Protein AF-A0A4Q3JHG5-F1 (afdb_monomer)

Foldseek 3Di:
DDDDDDDPPPPPPDPPPPPPDDDPPDDDDDDDDDDDDDDDDDPPPPPPPDDPDDDDPPPPDDDDDDDDDPDDDDDDDDDDDDDDDDPDPDDDPPPDPDPPPPVVVVVVVVVCCVVVVVVVVVVQVVQWQWKWKAAQLDIDTPDHDDPPVLNVQLSVLCHPQHIKMWIWGQDPLFTDIDMDRHDPVSNVSNRVSRRVVSPPDPDDD

Secondary structure (DSSP, 8-state):
-------------------------------------------------------------PPPPPP----------------------------PPP--HHHHHHHHHHHHHHHHHHHHHHHHHHTEEEEEEEETTEEEEEEE---HHHHHHHHHHTTT-SEEEEEEEEETTEEEEEEES--HHHHHHHHHHHHHHHTTS-S--

Radius of gyration: 36.24 Å; Cα contacts (8 Å, |Δi|>4): 130; chains: 1; bounding box: 65×78×110 Å

Sequence (205 aa):
MAQARGQLGLGDEQLGKCRARGQLGQHLLDDHEASGPELAALARQEDLGHAPAPDAVEQRVGAEGPGQRRVGGRGRGRREHERANACGAATASGQAPAPVASDTLLTLLLLVVVLVVPFVVLLRRANELFVLEVRGGQITVVRGKPPASLLRDLRDVVRGVPAARLVARREQGRPMLRATGLSEAQLQRARNVVGRFAGARIGRG

Mean predicted aligned error: 18.7 Å

Structure (mmCIF, N/CA/C/O backbone):
data_AF-A0A4Q3JHG5-F1
#
_entry.id   AF-A0A4Q3JHG5-F1
#
loop_
_atom_site.group_PDB
_atom_site.id
_atom_site.type_symbol
_atom_site.label_atom_id
_atom_site.label_alt_id
_atom_site.label_comp_id
_atom_site.label_asym_id
_atom_site.label_entity_id
_atom_site.label_seq_id
_atom_site.pdbx_PDB_ins_code
_atom_site.Cartn_x
_atom_site.Cartn_y
_atom_site.Cartn_z
_atom_site.occupancy
_atom_site.B_iso_or_equiv
_atom_site.auth_seq_id
_atom_site.auth_comp_id
_atom_site.auth_asym_id
_atom_site.auth_atom_id
_atom_site.pdbx_PDB_model_num
ATOM 1 N N . MET A 1 1 ? -0.628 46.501 -29.984 1.00 44.06 1 MET A N 1
ATOM 2 C CA . MET A 1 1 ? 0.605 46.207 -29.222 1.00 44.06 1 MET A CA 1
ATOM 3 C C . MET A 1 1 ? 0.209 45.462 -27.958 1.00 44.06 1 MET A C 1
ATOM 5 O O . MET A 1 1 ? -0.402 46.060 -27.085 1.00 44.06 1 MET A O 1
ATOM 9 N N . ALA A 1 2 ? 0.437 44.148 -27.921 1.00 55.25 2 ALA A N 1
ATOM 10 C CA . ALA A 1 2 ? -0.004 43.256 -26.850 1.00 55.25 2 ALA A CA 1
ATOM 11 C C . ALA A 1 2 ? 1.174 42.942 -25.914 1.00 55.25 2 ALA A C 1
ATOM 13 O O . ALA A 1 2 ? 2.195 42.428 -26.364 1.00 55.25 2 ALA A O 1
ATOM 14 N N . GLN A 1 3 ? 1.042 43.273 -24.627 1.00 57.94 3 GLN A N 1
ATOM 15 C CA . GLN A 1 3 ? 2.005 42.906 -23.588 1.00 57.94 3 GLN A CA 1
ATOM 16 C C . GLN A 1 3 ? 1.592 41.577 -22.953 1.00 57.94 3 GLN A C 1
ATOM 18 O O . GLN A 1 3 ? 0.603 41.506 -22.230 1.00 57.94 3 GLN A O 1
ATOM 23 N N . ALA A 1 4 ? 2.384 40.535 -23.198 1.00 59.56 4 ALA A N 1
ATOM 24 C CA . ALA A 1 4 ? 2.350 39.293 -22.440 1.00 59.56 4 ALA A CA 1
ATOM 25 C C . ALA A 1 4 ? 3.381 39.383 -21.303 1.00 59.56 4 ALA A C 1
ATOM 27 O O . ALA A 1 4 ? 4.586 39.359 -21.547 1.00 59.56 4 ALA A O 1
ATOM 28 N N . ARG A 1 5 ? 2.919 39.497 -20.053 1.00 56.81 5 ARG A N 1
ATOM 29 C CA . ARG A 1 5 ? 3.746 39.291 -18.853 1.00 56.81 5 ARG A CA 1
ATOM 30 C C . ARG A 1 5 ? 3.324 37.984 -18.191 1.00 56.81 5 ARG A C 1
ATOM 32 O O . ARG A 1 5 ? 2.470 37.970 -17.314 1.00 56.81 5 ARG A O 1
ATOM 39 N N . GLY A 1 6 ? 3.919 36.887 -18.651 1.00 57.25 6 GLY A N 1
ATOM 40 C CA . GLY A 1 6 ? 3.864 35.595 -17.974 1.00 57.25 6 GLY A CA 1
ATOM 41 C C . GLY A 1 6 ? 4.850 35.584 -16.810 1.00 57.25 6 GLY A C 1
ATOM 42 O O . GLY A 1 6 ? 6.057 35.504 -17.019 1.00 57.25 6 GLY A O 1
ATOM 43 N N . GLN A 1 7 ? 4.332 35.693 -15.589 1.00 58.06 7 GLN A N 1
ATOM 44 C CA . GLN A 1 7 ? 5.075 35.409 -14.365 1.00 58.06 7 GLN A CA 1
ATOM 45 C C . GLN A 1 7 ? 5.257 33.891 -14.252 1.00 58.06 7 GLN A C 1
ATOM 47 O O . GLN A 1 7 ? 4.311 33.163 -13.960 1.00 58.06 7 GLN A O 1
ATOM 52 N N . LEU A 1 8 ? 6.474 33.406 -14.496 1.00 54.09 8 LEU A N 1
ATOM 53 C CA . LEU A 1 8 ? 6.873 32.057 -14.109 1.00 54.09 8 LEU A CA 1
ATOM 54 C C . LEU A 1 8 ? 7.245 32.096 -12.626 1.00 54.09 8 LEU A C 1
ATOM 56 O O . LEU A 1 8 ? 8.351 32.486 -12.259 1.00 54.09 8 LEU A O 1
ATOM 60 N N . GLY A 1 9 ? 6.287 31.727 -11.777 1.00 48.81 9 GLY A N 1
ATOM 61 C CA . GLY A 1 9 ? 6.534 31.423 -10.373 1.00 48.81 9 GLY A CA 1
ATOM 62 C C . GLY A 1 9 ? 7.350 30.139 -10.264 1.00 48.81 9 GLY A C 1
ATOM 63 O O . GLY A 1 9 ? 6.790 29.054 -10.135 1.00 48.81 9 GLY A O 1
ATOM 64 N N . LEU A 1 10 ? 8.673 30.262 -10.349 1.00 50.44 10 LEU A N 1
ATOM 65 C CA . LEU A 1 10 ? 9.597 29.230 -9.897 1.00 50.44 10 LEU A CA 1
ATOM 66 C C . LEU A 1 10 ? 9.562 29.250 -8.368 1.00 50.44 10 LEU A C 1
ATOM 68 O O . LEU A 1 10 ? 10.188 30.090 -7.730 1.00 50.44 10 LEU A O 1
ATOM 72 N N . GLY A 1 11 ? 8.734 28.379 -7.794 1.00 54.69 11 GLY A N 1
ATOM 73 C CA . GLY A 1 11 ? 8.740 28.116 -6.365 1.00 54.69 11 GLY A CA 1
ATOM 74 C C . GLY A 1 11 ? 10.058 27.455 -5.984 1.00 54.69 11 GLY A C 1
ATOM 75 O O . GLY A 1 11 ? 10.344 26.344 -6.426 1.00 54.69 11 GLY A O 1
ATOM 76 N N . ASP A 1 12 ? 10.842 28.152 -5.168 1.00 52.44 12 ASP A N 1
ATOM 77 C CA . ASP A 1 12 ? 12.002 27.619 -4.464 1.00 52.44 12 ASP A CA 1
ATOM 78 C C . ASP A 1 12 ? 11.551 26.503 -3.512 1.00 52.44 12 ASP A C 1
ATOM 80 O O . ASP A 1 12 ? 11.207 26.730 -2.348 1.00 52.44 12 ASP A O 1
ATOM 84 N N . GLU A 1 13 ? 11.520 25.270 -4.014 1.00 63.91 13 GLU A N 1
ATOM 85 C CA . GLU A 1 13 ? 11.267 24.092 -3.196 1.00 63.91 13 GLU A CA 1
ATOM 86 C C . GLU A 1 13 ? 12.535 23.788 -2.389 1.00 63.91 13 GLU A C 1
ATOM 88 O O . GLU A 1 13 ? 13.516 23.204 -2.856 1.00 63.91 13 GLU A O 1
ATOM 93 N N . GLN A 1 14 ? 12.530 24.291 -1.156 1.00 53.62 14 GLN A N 1
ATOM 94 C CA . GLN A 1 14 ? 13.586 24.110 -0.177 1.00 53.62 14 GLN A CA 1
ATOM 95 C C . GLN A 1 14 ? 13.881 22.624 0.053 1.00 53.62 14 GLN A C 1
ATOM 97 O O . GLN A 1 14 ? 13.116 21.899 0.691 1.00 53.62 14 GLN A O 1
ATOM 102 N N . LEU A 1 15 ? 15.059 22.192 -0.398 1.00 51.09 15 LEU A N 1
ATOM 103 C CA . LEU A 1 15 ? 15.685 20.938 0.007 1.00 51.09 15 LEU A CA 1
ATOM 1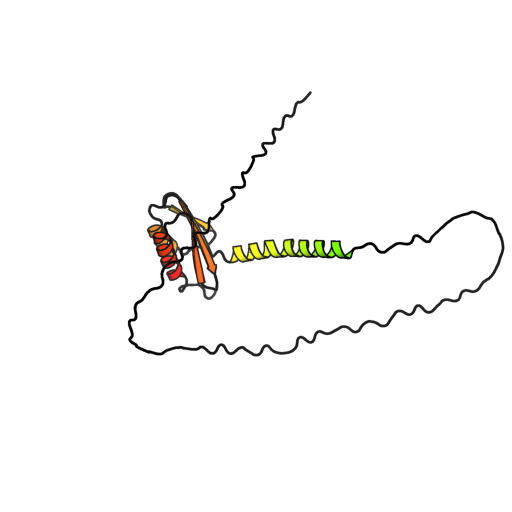04 C C . LEU A 1 15 ? 16.031 21.001 1.501 1.00 51.09 15 LEU A C 1
ATOM 106 O O . LEU A 1 15 ? 17.140 21.363 1.904 1.00 51.09 15 LEU A O 1
ATOM 110 N N . GLY A 1 16 ? 15.059 20.6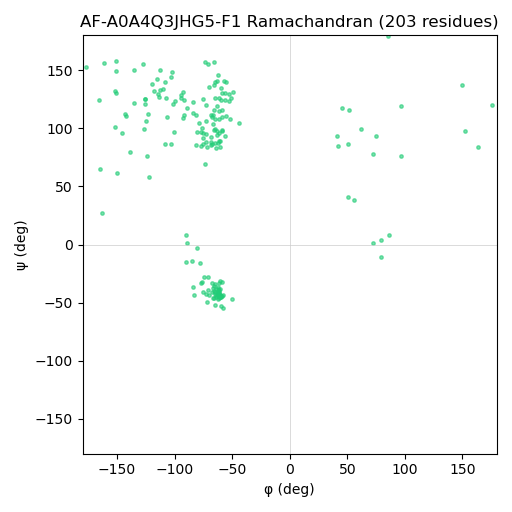27 2.330 1.00 51.62 16 GLY A N 1
ATOM 111 C CA . GLY A 1 16 ? 15.239 20.363 3.748 1.00 51.62 16 GLY A CA 1
ATOM 112 C C . GLY A 1 16 ? 16.267 19.253 3.961 1.00 51.62 16 GLY A C 1
ATOM 113 O O . GLY A 1 16 ? 15.962 18.064 3.886 1.00 51.62 16 GLY A O 1
ATOM 114 N N . LYS A 1 17 ? 17.506 19.653 4.257 1.00 52.00 17 LYS A N 1
ATOM 115 C CA . LYS A 1 17 ? 18.559 18.807 4.829 1.00 52.00 17 LYS A CA 1
ATOM 116 C C . LYS A 1 17 ? 18.117 18.304 6.208 1.00 52.00 17 LYS A C 1
ATOM 118 O O . LYS A 1 17 ? 18.462 18.898 7.228 1.00 52.00 17 LYS A O 1
ATOM 123 N N . CYS A 1 18 ? 17.411 17.179 6.272 1.00 55.69 18 CYS A N 1
ATOM 124 C CA . CYS A 1 18 ? 17.266 16.439 7.524 1.00 55.69 18 CYS A CA 1
ATOM 125 C C . CYS A 1 18 ? 18.573 15.694 7.829 1.00 55.69 18 CYS A C 1
ATOM 127 O O . CYS A 1 18 ? 18.790 14.559 7.411 1.00 55.69 18 CYS A O 1
ATOM 129 N N . ARG A 1 19 ? 19.455 16.359 8.585 1.00 51.91 19 ARG A N 1
ATOM 130 C CA . ARG A 1 19 ? 20.529 15.714 9.349 1.00 51.91 19 ARG A CA 1
ATOM 131 C C . ARG A 1 19 ? 19.888 14.843 10.433 1.00 51.91 19 ARG A C 1
ATOM 133 O O . ARG A 1 19 ? 19.506 15.356 11.481 1.00 51.91 19 ARG A O 1
ATOM 140 N N . ALA A 1 20 ? 19.788 13.536 10.207 1.00 54.41 20 ALA A N 1
ATOM 141 C CA . ALA A 1 20 ? 19.573 12.595 11.300 1.00 54.41 20 ALA A CA 1
ATOM 142 C C . ALA A 1 20 ? 20.904 12.426 12.046 1.00 54.41 20 ALA A C 1
ATOM 144 O O . ALA A 1 20 ? 21.834 11.769 11.584 1.00 54.41 20 ALA A O 1
ATOM 145 N N . ARG A 1 21 ? 21.004 13.125 13.176 1.00 56.09 21 ARG A N 1
ATOM 146 C CA . ARG A 1 21 ? 22.092 13.051 14.148 1.00 56.09 21 ARG A CA 1
ATOM 147 C C . ARG A 1 21 ? 22.052 11.659 14.781 1.00 56.09 21 ARG A C 1
ATOM 149 O O . ARG A 1 21 ? 21.104 11.340 15.489 1.00 56.09 21 ARG A O 1
ATOM 156 N N . GLY A 1 22 ? 23.059 10.837 14.496 1.00 56.47 22 GLY A N 1
ATOM 157 C CA . GLY A 1 22 ? 23.263 9.572 15.189 1.00 56.47 22 GLY A CA 1
ATOM 158 C C . GLY A 1 22 ? 23.489 9.830 16.676 1.00 56.47 22 GLY A C 1
ATOM 159 O O . GLY A 1 22 ? 24.478 10.455 17.054 1.00 56.47 22 GLY A O 1
ATOM 160 N N . GLN A 1 23 ? 22.565 9.362 17.508 1.00 56.19 23 GLN A N 1
ATOM 161 C CA . GLN A 1 23 ? 22.827 9.098 18.915 1.00 56.19 23 GLN A CA 1
ATOM 162 C C . GLN A 1 23 ? 23.042 7.595 19.053 1.00 56.19 23 GLN A C 1
ATOM 164 O O . GLN A 1 23 ? 22.106 6.803 19.105 1.00 56.19 23 GLN A O 1
ATOM 169 N N . LEU A 1 24 ? 24.323 7.234 19.047 1.00 54.31 24 LEU A N 1
ATOM 170 C CA . LEU A 1 24 ? 24.839 5.994 19.601 1.00 54.31 24 LEU A CA 1
ATOM 171 C C . LEU A 1 24 ? 24.556 6.007 21.107 1.00 54.31 24 LEU A C 1
ATOM 173 O O . LEU A 1 24 ? 25.286 6.629 21.872 1.00 54.31 24 LEU A O 1
ATOM 177 N N . GLY A 1 25 ? 23.477 5.345 21.516 1.00 54.00 25 GLY A N 1
ATOM 178 C CA . GLY A 1 25 ? 23.307 4.879 22.887 1.00 54.00 25 GLY A CA 1
ATOM 179 C C . GLY A 1 25 ? 24.073 3.573 23.052 1.00 54.00 25 GLY A C 1
ATOM 180 O O . GLY A 1 25 ? 23.522 2.500 22.830 1.00 54.00 25 GLY A O 1
ATOM 181 N N . GLN A 1 26 ? 25.363 3.682 23.362 1.00 63.34 26 GLN A N 1
ATOM 182 C CA . GLN A 1 26 ? 26.078 2.656 24.122 1.00 63.34 26 GLN A CA 1
ATOM 183 C C . GLN A 1 26 ? 25.615 2.753 25.588 1.00 63.34 26 GLN A C 1
ATOM 185 O O . GLN A 1 26 ? 25.183 3.833 25.984 1.00 63.34 26 GLN A O 1
ATOM 190 N N . HIS A 1 27 ? 25.747 1.659 26.353 1.00 56.06 27 HIS A N 1
ATOM 191 C CA . HIS A 1 27 ? 25.251 1.393 27.725 1.00 56.06 27 HIS A CA 1
ATOM 192 C C . HIS A 1 27 ? 23.919 0.613 27.732 1.00 56.06 27 HIS A C 1
ATOM 194 O O . HIS A 1 27 ? 22.931 1.086 27.191 1.00 56.06 27 HIS A O 1
ATOM 200 N N . LEU A 1 28 ? 23.786 -0.590 28.297 1.00 55.19 28 LEU A N 1
ATOM 201 C CA . LEU A 1 28 ? 24.595 -1.323 29.271 1.00 55.19 28 LEU A CA 1
ATOM 202 C C . LEU A 1 28 ? 24.435 -2.836 29.033 1.00 55.19 28 LEU A C 1
ATOM 204 O O . LEU A 1 28 ? 23.319 -3.342 28.927 1.00 55.19 28 LEU A O 1
ATOM 208 N N . LEU A 1 29 ? 25.576 -3.523 28.965 1.00 60.22 29 LEU A N 1
ATOM 209 C CA . LEU A 1 29 ? 25.748 -4.840 29.573 1.00 60.22 29 LEU A CA 1
ATOM 210 C C . LEU A 1 29 ? 25.498 -4.682 31.078 1.00 60.22 29 LEU A C 1
ATOM 212 O O . LEU A 1 29 ? 25.959 -3.685 31.626 1.00 60.22 29 LEU A O 1
ATOM 216 N N . ASP A 1 30 ? 24.721 -5.583 31.678 1.00 54.91 30 ASP A N 1
ATOM 217 C CA . ASP A 1 30 ? 25.050 -6.297 32.923 1.00 54.91 30 ASP A CA 1
ATOM 218 C C . ASP A 1 30 ? 23.849 -7.172 33.350 1.00 54.91 30 ASP A C 1
ATOM 220 O O . ASP A 1 30 ? 22.725 -6.701 33.517 1.00 54.91 30 ASP A O 1
ATOM 224 N N . ASP A 1 31 ? 24.135 -8.473 33.431 1.00 55.06 31 ASP A N 1
ATOM 225 C CA . ASP A 1 31 ? 23.640 -9.489 34.365 1.00 55.06 31 ASP A CA 1
ATOM 226 C C . ASP A 1 31 ? 22.130 -9.682 34.608 1.00 55.06 31 ASP A C 1
ATOM 228 O O . ASP A 1 31 ? 21.461 -8.909 35.287 1.00 55.06 31 ASP A O 1
ATOM 232 N N . HIS A 1 32 ? 21.625 -10.863 34.228 1.00 51.06 32 HIS A N 1
ATOM 233 C CA . HIS A 1 32 ? 21.388 -11.883 35.257 1.00 51.06 32 HIS A CA 1
ATOM 234 C C . HIS A 1 32 ? 21.144 -13.275 34.666 1.00 51.06 32 HIS A C 1
ATOM 236 O O . HIS A 1 32 ? 20.230 -13.511 33.874 1.00 51.06 32 HIS A O 1
ATOM 242 N N . GLU A 1 33 ? 21.975 -14.204 35.125 1.00 56.69 33 GLU A N 1
ATOM 243 C CA . GLU A 1 33 ? 21.772 -15.642 35.071 1.00 56.69 33 GLU A CA 1
ATOM 244 C C . GLU A 1 33 ? 20.413 -16.038 35.670 1.00 56.69 33 GLU A C 1
ATOM 246 O O . GLU A 1 33 ? 20.095 -15.695 36.809 1.00 56.69 33 GLU A O 1
ATOM 251 N N . ALA A 1 34 ? 19.649 -16.836 34.929 1.00 53.91 34 ALA A N 1
ATOM 252 C CA . ALA A 1 34 ? 18.681 -17.763 35.499 1.00 53.91 34 ALA A CA 1
ATOM 253 C C . ALA A 1 34 ? 18.627 -19.013 34.616 1.00 53.91 34 ALA A C 1
ATOM 255 O O . ALA A 1 34 ? 17.973 -19.069 33.575 1.00 53.91 34 ALA A O 1
ATOM 256 N N . SER A 1 35 ? 19.399 -20.000 35.050 1.00 48.94 35 SER A N 1
ATOM 257 C CA . SER A 1 35 ? 19.409 -21.379 34.589 1.00 48.94 35 SER A CA 1
ATOM 258 C C . SER A 1 35 ? 18.040 -22.049 34.720 1.00 48.94 35 SER A C 1
ATOM 260 O O . SER A 1 35 ? 17.403 -21.958 35.768 1.00 48.94 35 SER A O 1
ATOM 262 N N . GLY A 1 36 ? 17.674 -22.864 33.731 1.00 48.12 36 GLY A N 1
ATOM 263 C CA . GLY A 1 36 ? 16.900 -24.078 33.994 1.00 48.12 36 GLY A CA 1
ATOM 264 C C . GLY A 1 36 ? 15.951 -24.513 32.875 1.00 48.12 36 GLY A C 1
ATOM 265 O O . GLY A 1 36 ? 15.299 -23.662 32.281 1.00 48.12 36 GLY A O 1
ATOM 266 N N . PRO A 1 37 ? 15.882 -25.819 32.555 1.00 61.50 37 PRO A N 1
ATOM 267 C CA . PRO A 1 37 ? 15.644 -26.294 31.196 1.00 61.50 37 PRO A CA 1
ATOM 268 C C . PRO A 1 37 ? 14.289 -26.993 31.033 1.00 61.50 37 PRO A C 1
ATOM 270 O O . PRO A 1 37 ? 13.856 -27.707 31.928 1.00 61.50 37 PRO A O 1
ATOM 273 N N . GLU A 1 38 ? 13.686 -26.926 29.844 1.00 46.97 38 GLU A N 1
ATOM 274 C CA . GLU A 1 38 ? 12.855 -28.045 29.388 1.00 46.97 38 GLU A CA 1
ATOM 275 C C . GLU A 1 38 ? 12.817 -28.139 27.860 1.00 46.97 38 GLU A C 1
ATOM 277 O O . GLU A 1 38 ? 12.157 -27.391 27.139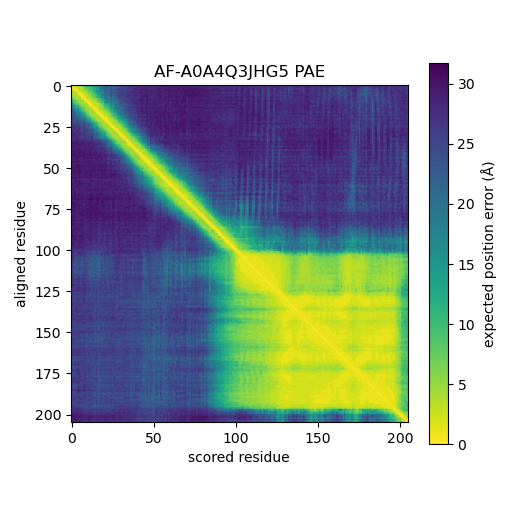 1.00 46.97 38 GLU A O 1
ATOM 282 N N . LEU A 1 39 ? 13.618 -29.086 27.380 1.00 52.00 39 LEU A N 1
ATOM 283 C CA . LEU A 1 39 ? 13.608 -29.638 26.039 1.00 52.00 39 LEU A CA 1
ATOM 284 C C . LEU A 1 39 ? 12.329 -30.458 25.829 1.00 52.00 39 LEU A C 1
ATOM 286 O O . LEU A 1 39 ? 12.210 -31.567 26.338 1.00 52.00 39 LEU A O 1
ATOM 290 N N . ALA A 1 40 ? 11.440 -29.964 24.976 1.00 49.88 40 ALA A N 1
ATOM 291 C CA . ALA A 1 40 ? 10.570 -30.802 24.155 1.00 49.88 40 ALA A CA 1
ATOM 292 C C . ALA A 1 40 ? 10.512 -30.154 22.761 1.00 49.88 40 ALA A C 1
ATOM 294 O O . ALA A 1 40 ? 9.732 -29.248 22.493 1.00 49.88 40 ALA A O 1
ATOM 295 N N . ALA A 1 41 ? 11.529 -30.368 21.927 1.00 56.22 41 ALA A N 1
ATOM 296 C CA . ALA A 1 41 ? 11.561 -31.476 20.975 1.00 56.22 41 ALA A CA 1
ATOM 297 C C . ALA A 1 41 ? 10.273 -31.556 20.140 1.00 56.22 41 ALA A C 1
ATOM 299 O O . ALA A 1 41 ? 9.354 -32.287 20.483 1.00 56.22 41 ALA A O 1
ATOM 300 N N . LEU A 1 42 ? 10.241 -30.809 19.033 1.00 52.41 42 LEU A N 1
ATOM 301 C CA . LEU A 1 42 ? 9.685 -31.244 17.743 1.00 52.41 42 LEU A CA 1
ATOM 302 C C . LEU A 1 42 ? 10.167 -30.272 16.654 1.00 52.41 42 LEU A C 1
ATOM 304 O O . LEU A 1 42 ? 9.408 -29.536 16.024 1.00 52.41 42 LEU A O 1
ATOM 308 N N . ALA A 1 43 ? 11.484 -30.272 16.443 1.00 51.28 43 ALA A N 1
ATOM 309 C CA . ALA A 1 43 ? 12.081 -29.756 15.224 1.00 51.28 43 ALA A CA 1
ATOM 310 C C . ALA A 1 43 ? 11.692 -30.698 14.074 1.00 51.28 43 ALA A C 1
ATOM 312 O O . ALA A 1 43 ? 12.356 -31.701 13.820 1.00 51.28 43 ALA A O 1
ATOM 313 N N . ARG A 1 44 ? 10.594 -30.392 13.375 1.00 54.78 44 ARG A N 1
ATOM 314 C CA . ARG A 1 44 ? 10.417 -30.859 11.997 1.00 54.78 44 ARG A CA 1
ATOM 315 C C . ARG A 1 44 ? 11.368 -30.056 11.124 1.00 54.78 44 ARG A C 1
ATOM 317 O O . ARG A 1 44 ? 11.031 -28.994 10.612 1.00 54.78 44 ARG A O 1
ATOM 324 N N . GLN A 1 45 ? 12.580 -30.573 11.014 1.00 50.81 45 GLN A N 1
ATOM 325 C CA . GLN A 1 45 ? 13.486 -30.275 9.924 1.00 50.81 45 GLN A CA 1
ATOM 326 C C . GLN A 1 45 ? 12.867 -30.911 8.676 1.00 50.81 45 GLN A C 1
ATOM 328 O O . GLN A 1 45 ? 13.064 -32.091 8.401 1.00 50.81 45 GLN A O 1
ATOM 333 N N . GLU A 1 46 ? 12.002 -30.162 7.990 1.00 58.94 46 GLU A N 1
ATOM 334 C CA . GLU A 1 46 ? 11.591 -30.526 6.639 1.00 58.94 46 GLU A CA 1
ATOM 335 C C . GLU A 1 46 ? 12.827 -30.395 5.755 1.00 58.94 46 GLU A C 1
ATOM 337 O O . GLU A 1 46 ? 13.307 -29.300 5.458 1.00 58.94 46 GLU A O 1
ATOM 342 N N . ASP A 1 47 ? 13.377 -31.558 5.430 1.00 53.31 47 ASP A N 1
ATOM 343 C CA . ASP A 1 47 ? 14.389 -31.778 4.417 1.00 53.31 47 ASP A CA 1
ATOM 344 C C . ASP A 1 47 ? 13.851 -31.241 3.083 1.00 53.31 47 ASP A C 1
ATOM 346 O O . ASP A 1 47 ? 13.081 -31.893 2.373 1.00 53.31 47 ASP A O 1
ATOM 350 N N . LEU A 1 48 ? 14.183 -29.983 2.784 1.00 59.09 48 LEU A N 1
ATOM 351 C CA . LEU A 1 48 ? 13.938 -29.348 1.495 1.00 59.09 48 LEU A CA 1
ATOM 352 C C . LEU A 1 48 ? 14.927 -29.935 0.493 1.00 59.09 48 LEU A C 1
ATOM 354 O O . LEU A 1 48 ? 15.841 -29.241 0.039 1.00 59.09 48 LEU A O 1
ATOM 358 N N . GLY A 1 49 ? 14.722 -31.213 0.165 1.00 52.19 49 GLY A N 1
ATOM 359 C CA . GLY A 1 49 ? 15.403 -31.915 -0.905 1.00 52.19 49 GLY A CA 1
ATOM 360 C C . GLY A 1 49 ? 15.438 -31.013 -2.129 1.00 52.19 49 GLY A C 1
ATOM 361 O O . GLY A 1 49 ? 14.421 -30.758 -2.777 1.00 52.19 49 GLY A O 1
ATOM 362 N N . HIS A 1 50 ? 16.614 -30.452 -2.393 1.00 54.28 50 HIS A N 1
ATOM 363 C CA . HIS A 1 50 ? 16.874 -29.726 -3.615 1.00 54.28 50 HIS A CA 1
ATOM 364 C C . HIS A 1 50 ? 16.772 -30.756 -4.727 1.00 54.28 50 HIS A C 1
ATOM 366 O O . HIS A 1 50 ? 17.613 -31.647 -4.838 1.00 54.28 50 HIS A O 1
ATOM 372 N N . ALA A 1 51 ? 15.699 -30.666 -5.512 1.00 60.59 51 ALA A N 1
ATOM 373 C CA . ALA A 1 51 ? 15.613 -31.396 -6.758 1.00 60.59 51 ALA A CA 1
ATOM 374 C C . ALA A 1 51 ? 16.898 -31.097 -7.551 1.00 60.59 51 ALA A C 1
ATOM 376 O O . ALA A 1 51 ? 17.220 -29.915 -7.728 1.00 60.59 51 ALA A O 1
ATOM 377 N N . PRO A 1 52 ? 17.653 -32.116 -7.996 1.00 64.50 52 PRO A N 1
ATOM 378 C CA . PRO A 1 52 ? 18.758 -31.884 -8.907 1.00 64.50 52 PRO A CA 1
ATOM 379 C C . PRO A 1 52 ? 18.159 -31.229 -10.150 1.00 64.50 52 PRO A C 1
ATOM 381 O O . PRO A 1 52 ? 17.295 -31.808 -10.810 1.00 64.50 52 PRO A O 1
ATOM 384 N N . ALA A 1 53 ? 18.546 -29.983 -10.422 1.00 60.25 53 ALA A N 1
ATOM 385 C CA . ALA A 1 53 ? 18.178 -29.346 -11.673 1.00 60.25 53 ALA A CA 1
ATOM 386 C C . ALA A 1 53 ? 18.769 -30.206 -12.803 1.00 60.25 53 ALA A C 1
ATOM 388 O O . ALA A 1 53 ? 19.974 -30.473 -12.770 1.00 60.25 53 ALA A O 1
ATOM 389 N N . PRO A 1 54 ? 17.949 -30.683 -13.753 1.00 58.56 54 PRO A N 1
ATOM 390 C CA . PRO A 1 54 ? 18.454 -31.456 -14.868 1.00 58.56 54 PRO A CA 1
ATOM 391 C C . PRO A 1 54 ? 19.360 -30.568 -15.720 1.00 58.56 54 PRO A C 1
ATOM 393 O O . PRO A 1 54 ? 18.975 -29.472 -16.123 1.00 58.56 54 PRO A O 1
ATOM 396 N N . ASP A 1 55 ? 20.570 -31.080 -15.912 1.00 51.66 55 ASP A N 1
ATOM 397 C CA . ASP A 1 55 ? 21.375 -31.051 -17.122 1.00 51.66 55 ASP A CA 1
ATOM 398 C C . ASP A 1 55 ? 21.495 -29.738 -17.903 1.00 51.66 55 ASP A C 1
ATOM 400 O O . ASP A 1 55 ? 20.569 -29.229 -18.531 1.00 51.66 55 ASP A O 1
ATOM 404 N N . ALA A 1 56 ? 22.749 -29.284 -17.943 1.00 56.16 56 ALA A N 1
ATOM 405 C CA . ALA A 1 56 ? 23.434 -28.911 -19.172 1.00 56.16 56 ALA A CA 1
ATOM 406 C C . ALA A 1 56 ? 22.582 -28.127 -20.180 1.00 56.16 56 ALA A C 1
ATOM 408 O O . ALA A 1 56 ? 22.082 -28.653 -21.174 1.00 56.16 56 ALA A O 1
ATOM 409 N N . VAL A 1 57 ? 22.530 -26.808 -19.991 1.00 56.34 57 VAL A N 1
ATOM 410 C CA . VAL A 1 57 ? 22.337 -25.912 -21.130 1.00 56.34 57 VAL A CA 1
ATOM 411 C C . VAL A 1 57 ? 23.609 -26.008 -21.975 1.00 56.34 57 VAL A C 1
ATOM 413 O O . VAL A 1 57 ? 24.559 -25.251 -21.782 1.00 56.34 57 VAL A O 1
ATOM 416 N N . GLU A 1 58 ? 23.652 -26.986 -22.881 1.00 51.50 58 GLU A N 1
ATOM 417 C CA . GLU A 1 58 ? 24.612 -27.022 -23.978 1.00 51.50 58 GLU A CA 1
ATOM 418 C C . GLU A 1 58 ? 24.411 -25.752 -24.807 1.00 51.50 58 GLU A C 1
ATOM 420 O O . GLU A 1 58 ? 23.505 -25.635 -25.637 1.00 51.50 58 GLU A O 1
ATOM 425 N N . GLN A 1 59 ? 25.247 -24.753 -24.545 1.00 60.75 59 GLN A N 1
ATOM 426 C CA . GLN A 1 59 ? 25.319 -23.561 -25.364 1.00 60.75 59 GLN A CA 1
ATOM 427 C C . GLN A 1 59 ? 25.848 -23.990 -26.735 1.00 60.75 59 GLN A C 1
ATOM 429 O O . GLN A 1 59 ? 27.046 -24.190 -26.925 1.00 60.75 59 GLN A O 1
ATOM 434 N N . ARG A 1 60 ? 24.939 -24.173 -27.698 1.00 56.81 60 ARG A N 1
ATOM 435 C CA . ARG A 1 60 ? 25.292 -24.389 -29.103 1.00 56.81 60 ARG A CA 1
ATOM 436 C C . ARG A 1 60 ? 26.009 -23.145 -29.623 1.00 56.81 60 ARG A C 1
ATOM 438 O O . ARG A 1 60 ? 25.375 -22.187 -30.060 1.00 56.81 60 ARG A O 1
ATOM 445 N N . VAL A 1 61 ? 27.336 -23.168 -29.566 1.00 63.91 61 VAL A N 1
ATOM 446 C CA . VAL A 1 61 ? 28.204 -22.244 -30.293 1.00 63.91 61 VAL A CA 1
ATOM 447 C C . VAL A 1 61 ? 28.043 -22.574 -31.775 1.00 63.91 61 VAL A C 1
ATOM 449 O O . VAL A 1 61 ? 28.436 -23.647 -32.231 1.00 63.91 61 VAL A O 1
ATOM 452 N N . GLY A 1 62 ? 27.394 -21.683 -32.524 1.00 66.75 62 GLY A N 1
ATOM 453 C CA . GLY A 1 62 ? 27.368 -21.774 -33.979 1.00 66.75 62 GLY A CA 1
ATOM 454 C C . GLY A 1 62 ? 28.795 -21.656 -34.508 1.00 66.75 62 GLY A C 1
ATOM 455 O O . GLY A 1 62 ? 29.500 -20.714 -34.157 1.00 66.75 62 GLY A O 1
ATOM 456 N N . ALA A 1 63 ? 29.222 -22.625 -35.317 1.00 62.59 63 ALA A N 1
ATOM 457 C CA . ALA A 1 63 ? 30.531 -22.611 -35.952 1.00 62.59 63 ALA A CA 1
ATOM 458 C C . ALA A 1 63 ? 30.716 -21.320 -36.766 1.00 62.59 63 ALA A C 1
ATOM 460 O O . ALA A 1 63 ? 29.853 -20.954 -37.569 1.00 62.59 63 ALA A O 1
ATOM 461 N N . GLU A 1 64 ? 31.841 -20.641 -36.549 1.00 58.75 64 GLU A N 1
ATOM 462 C CA . GLU A 1 64 ? 32.268 -19.499 -37.349 1.00 58.75 64 GLU A CA 1
ATOM 463 C C . GLU A 1 64 ? 32.271 -19.887 -38.834 1.00 58.75 64 GLU A C 1
ATOM 465 O O . GLU A 1 64 ? 32.882 -20.876 -39.246 1.00 58.75 64 GLU A O 1
ATOM 470 N N . GLY A 1 65 ? 31.532 -19.125 -39.642 1.00 59.69 65 GLY A N 1
ATOM 471 C CA . GLY A 1 65 ? 31.462 -19.343 -41.081 1.00 59.69 65 GLY A CA 1
ATOM 472 C C . GLY A 1 65 ? 32.834 -19.134 -41.740 1.00 59.69 65 GLY A C 1
ATOM 473 O O . GLY A 1 65 ? 33.557 -18.204 -41.371 1.00 59.69 65 GLY A O 1
ATOM 474 N N . PRO A 1 66 ? 33.210 -19.963 -42.729 1.00 57.12 66 PRO A N 1
ATOM 475 C CA . PRO A 1 66 ? 34.513 -19.882 -43.372 1.00 57.12 66 PRO A CA 1
ATOM 476 C C . PRO A 1 66 ? 34.681 -18.575 -44.154 1.00 57.12 66 PRO A C 1
ATOM 478 O O . PRO A 1 66 ? 33.794 -18.125 -44.881 1.00 57.12 66 PRO A O 1
ATOM 481 N N . GLY A 1 67 ? 35.873 -17.995 -44.000 1.00 56.62 67 GLY A N 1
ATOM 482 C CA . GLY A 1 67 ? 36.292 -16.727 -44.579 1.00 56.62 67 GLY A CA 1
ATOM 483 C C . GLY A 1 67 ? 36.023 -16.602 -46.077 1.00 56.62 67 GLY A C 1
ATOM 484 O O . GLY A 1 67 ? 36.402 -17.443 -46.896 1.00 56.62 67 GLY A O 1
ATOM 485 N N . GLN A 1 68 ? 35.414 -15.477 -46.440 1.00 53.88 68 GLN A N 1
ATOM 486 C CA . GLN A 1 68 ? 35.143 -15.108 -47.818 1.00 53.88 68 GLN A CA 1
ATOM 487 C C . GLN A 1 68 ? 36.444 -14.643 -48.492 1.00 53.88 68 GLN A C 1
ATOM 489 O O . GLN A 1 68 ? 36.780 -13.461 -48.538 1.00 53.88 68 GLN A O 1
ATOM 494 N N . ARG A 1 69 ? 37.203 -15.609 -49.024 1.00 53.69 69 ARG A N 1
ATOM 495 C CA . ARG A 1 69 ? 38.286 -15.374 -49.988 1.00 53.69 69 ARG A CA 1
ATOM 496 C C . ARG A 1 69 ? 37.698 -14.745 -51.253 1.00 53.69 69 ARG A C 1
ATOM 498 O O . ARG A 1 69 ? 37.073 -15.433 -52.057 1.00 53.69 69 ARG A O 1
ATOM 505 N N . ARG A 1 70 ? 37.950 -13.453 -51.483 1.00 51.91 70 ARG A N 1
ATOM 506 C CA . ARG A 1 70 ? 37.782 -12.852 -52.814 1.00 51.91 70 ARG A CA 1
ATOM 507 C C . ARG A 1 70 ? 38.963 -13.248 -53.699 1.00 51.91 70 ARG A C 1
ATOM 509 O O . ARG A 1 70 ? 40.038 -12.659 -53.642 1.00 51.91 70 ARG A O 1
ATOM 516 N N . VAL A 1 71 ? 38.731 -14.293 -54.490 1.00 53.94 71 VAL A N 1
ATOM 517 C CA . VAL A 1 71 ? 39.542 -14.699 -55.642 1.00 53.94 71 VAL A CA 1
ATOM 518 C C . VAL A 1 71 ? 39.366 -13.669 -56.761 1.00 53.94 71 VAL A C 1
ATOM 520 O O . VAL A 1 71 ? 38.264 -13.185 -57.013 1.00 53.94 71 VAL A O 1
ATOM 523 N N . GLY A 1 72 ? 40.487 -13.297 -57.376 1.00 50.94 72 GLY A N 1
ATOM 524 C CA . GLY A 1 72 ? 40.602 -12.180 -58.303 1.00 50.94 72 GLY A CA 1
ATOM 525 C C . GLY A 1 72 ? 39.949 -12.370 -59.672 1.00 50.94 72 GLY A C 1
ATOM 526 O O . GLY A 1 72 ? 39.841 -13.474 -60.199 1.00 50.94 72 GLY A O 1
ATOM 527 N N . GLY A 1 73 ? 39.613 -11.235 -60.283 1.00 51.19 73 GLY A N 1
ATOM 528 C CA . GLY A 1 73 ? 39.374 -11.109 -61.714 1.00 51.19 73 GLY A CA 1
ATOM 529 C C . GLY A 1 73 ? 40.549 -10.382 -62.360 1.00 51.19 73 GLY A C 1
ATOM 530 O O . GLY A 1 73 ? 40.744 -9.189 -62.141 1.00 51.19 73 GLY A O 1
ATOM 531 N N . ARG A 1 74 ? 41.348 -11.111 -63.145 1.00 51.16 74 ARG A N 1
ATOM 532 C CA . ARG A 1 74 ? 42.316 -10.538 -64.088 1.00 51.16 74 ARG A CA 1
ATOM 533 C C . ARG A 1 74 ? 41.546 -9.942 -65.267 1.00 51.16 74 ARG A C 1
ATOM 535 O O . ARG A 1 74 ? 40.898 -10.686 -65.993 1.00 51.16 74 ARG A O 1
ATOM 542 N N . GLY A 1 75 ? 41.698 -8.644 -65.505 1.00 51.09 75 GLY A N 1
ATOM 543 C CA . GLY A 1 75 ? 41.328 -7.985 -66.758 1.00 51.09 75 GLY A CA 1
ATOM 544 C C . GLY A 1 75 ? 42.525 -7.207 -67.293 1.00 51.09 75 GLY A C 1
ATOM 545 O O . GLY A 1 75 ? 42.839 -6.132 -66.796 1.00 51.09 75 GLY A O 1
ATOM 546 N N . ARG A 1 76 ? 43.237 -7.793 -68.261 1.00 51.78 76 ARG A N 1
ATOM 547 C CA . ARG A 1 76 ? 44.376 -7.204 -68.983 1.00 51.78 76 ARG A CA 1
ATOM 548 C C . ARG A 1 76 ? 43.862 -6.571 -70.281 1.00 51.78 76 ARG A C 1
ATOM 550 O O . ARG A 1 76 ? 43.239 -7.264 -71.074 1.00 51.78 76 ARG A O 1
ATOM 557 N N . GLY A 1 77 ? 44.214 -5.311 -70.521 1.00 47.84 77 GLY A N 1
ATOM 558 C CA . GLY A 1 77 ? 44.056 -4.592 -71.795 1.00 47.84 77 GLY A CA 1
ATOM 559 C C . GLY A 1 77 ? 44.185 -3.091 -71.527 1.00 47.84 77 GLY A C 1
ATOM 560 O O . GLY A 1 77 ? 43.237 -2.483 -71.064 1.00 47.84 77 GLY A O 1
ATOM 561 N N . ARG A 1 78 ? 45.387 -2.508 -71.467 1.00 49.84 78 ARG A N 1
ATOM 562 C CA . ARG A 1 78 ? 46.316 -2.137 -72.556 1.00 49.84 78 ARG A CA 1
ATOM 563 C C . ARG A 1 78 ? 45.724 -1.101 -73.524 1.00 49.84 78 ARG A C 1
ATOM 565 O O . ARG A 1 78 ? 45.028 -1.491 -74.456 1.00 49.84 78 ARG A O 1
ATOM 572 N N . ARG A 1 79 ? 46.126 0.162 -73.308 1.00 50.84 79 ARG A N 1
ATOM 573 C CA . ARG A 1 79 ? 46.527 1.249 -74.245 1.00 50.84 79 ARG A CA 1
ATOM 574 C C . ARG A 1 79 ? 46.206 2.580 -73.547 1.00 50.84 79 ARG A C 1
ATOM 576 O O . ARG A 1 79 ? 45.046 2.878 -73.318 1.00 50.84 79 ARG A O 1
ATOM 583 N N . GLU A 1 80 ? 47.169 3.241 -72.902 1.00 53.78 80 GLU A N 1
ATOM 584 C CA . GLU A 1 80 ? 48.115 4.186 -73.528 1.00 53.78 80 GLU A CA 1
ATOM 585 C C . GLU A 1 80 ? 47.421 5.075 -74.557 1.00 53.78 80 GLU A C 1
ATOM 587 O O . GLU A 1 80 ? 47.255 4.667 -75.698 1.00 53.78 80 GLU A O 1
ATOM 592 N N . HIS A 1 81 ? 46.977 6.255 -74.130 1.00 47.81 81 HIS A N 1
ATOM 593 C CA . HIS A 1 81 ? 47.395 7.552 -74.660 1.00 47.81 81 HIS A CA 1
ATOM 594 C C . HIS A 1 81 ? 46.704 8.661 -73.850 1.00 47.81 81 HIS A C 1
ATOM 596 O O . HIS A 1 81 ? 45.626 8.462 -73.305 1.00 47.81 81 HIS A O 1
ATOM 602 N N . GLU A 1 82 ? 47.366 9.816 -73.797 1.00 51.09 82 GLU A N 1
ATOM 603 C CA . GLU A 1 82 ? 46.842 11.109 -73.339 1.00 51.09 82 GLU A CA 1
ATOM 604 C C . GLU A 1 82 ? 47.122 11.507 -71.881 1.00 51.09 82 GLU A C 1
ATOM 606 O O . GLU A 1 82 ? 46.294 11.526 -70.973 1.00 51.09 82 GLU A O 1
ATOM 611 N N . ARG A 1 83 ? 48.385 11.909 -71.712 1.00 52.72 83 ARG A N 1
ATOM 612 C CA . ARG A 1 83 ? 48.832 12.883 -70.723 1.00 52.72 83 ARG A CA 1
ATOM 613 C C . ARG A 1 83 ? 48.096 14.209 -70.952 1.00 52.72 83 ARG A C 1
ATOM 615 O O . ARG A 1 83 ? 48.434 14.934 -71.880 1.00 52.72 83 ARG A O 1
ATOM 622 N N . ALA A 1 84 ? 47.192 14.560 -70.048 1.00 55.28 84 ALA A N 1
ATOM 623 C CA . ALA A 1 84 ? 46.867 15.947 -69.748 1.00 55.28 84 ALA A CA 1
ATOM 624 C C . ALA A 1 84 ? 46.627 16.069 -68.241 1.00 55.28 84 ALA A C 1
ATOM 626 O O . ALA A 1 84 ? 45.677 15.523 -67.686 1.00 55.28 84 ALA A O 1
ATOM 627 N N . ASN A 1 85 ? 47.558 16.756 -67.581 1.00 56.69 85 ASN A N 1
ATOM 628 C CA . ASN A 1 85 ? 47.461 17.191 -66.198 1.00 56.69 85 ASN A CA 1
ATOM 629 C C . ASN A 1 85 ? 46.145 17.949 -65.971 1.00 56.69 85 ASN A C 1
ATOM 631 O O . ASN A 1 85 ? 46.028 19.109 -66.354 1.00 56.69 85 ASN A O 1
ATOM 635 N N . ALA A 1 86 ? 45.211 17.329 -65.259 1.00 49.06 86 ALA A N 1
ATOM 636 C CA . ALA A 1 86 ? 44.282 18.044 -64.402 1.00 49.06 86 ALA A CA 1
ATOM 637 C C . ALA A 1 86 ? 44.413 17.443 -63.003 1.00 49.06 86 ALA A C 1
ATOM 639 O O . ALA A 1 86 ? 44.041 16.302 -62.734 1.00 49.06 86 ALA A O 1
ATOM 640 N N . CYS A 1 87 ? 45.051 18.238 -62.155 1.00 49.72 87 CYS A N 1
ATOM 641 C CA . CYS A 1 87 ? 45.345 18.019 -60.754 1.00 49.72 87 CYS A CA 1
ATOM 642 C C . CYS A 1 87 ? 44.037 17.847 -59.962 1.00 49.72 87 CYS A C 1
ATOM 644 O O . CYS A 1 87 ? 43.489 18.802 -59.422 1.00 49.72 87 CYS A O 1
ATOM 646 N N . GLY A 1 88 ? 43.499 16.630 -59.946 1.00 51.72 88 GLY A N 1
ATOM 647 C CA . GLY A 1 88 ? 42.393 16.223 -59.089 1.00 51.72 88 GLY A CA 1
ATOM 648 C C . GLY A 1 88 ? 42.941 15.395 -57.938 1.00 51.72 88 GLY A C 1
ATOM 649 O O . GLY A 1 88 ? 43.021 14.175 -58.043 1.00 51.72 88 GLY A O 1
ATOM 650 N N . ALA A 1 89 ? 43.362 16.062 -56.862 1.00 57.72 89 ALA A N 1
ATOM 651 C CA . ALA A 1 89 ? 43.771 15.447 -55.605 1.00 57.72 89 ALA A CA 1
ATOM 652 C C . ALA A 1 89 ? 42.570 14.731 -54.966 1.00 57.72 89 ALA A C 1
ATOM 654 O O . ALA A 1 89 ? 41.847 15.286 -54.142 1.00 57.72 89 ALA A O 1
ATOM 655 N N . ALA A 1 90 ? 42.320 13.505 -55.410 1.00 57.00 90 ALA A N 1
ATOM 656 C CA . ALA A 1 90 ? 41.217 12.685 -54.960 1.00 57.00 90 ALA A CA 1
ATOM 657 C C . ALA A 1 90 ? 41.734 11.512 -54.125 1.00 57.00 90 ALA A C 1
ATOM 659 O O . ALA A 1 90 ? 42.624 10.762 -54.524 1.00 57.00 90 ALA A O 1
ATOM 660 N N . THR A 1 91 ? 41.060 11.325 -52.993 1.00 56.12 91 THR A N 1
ATOM 661 C CA . THR A 1 91 ? 40.850 10.040 -52.317 1.00 56.12 91 THR A CA 1
ATOM 662 C C . THR A 1 91 ? 42.041 9.405 -51.603 1.00 56.12 91 THR A C 1
ATOM 664 O O . THR A 1 91 ? 42.578 8.388 -52.019 1.00 56.12 91 THR A O 1
ATOM 667 N N . ALA A 1 92 ? 42.334 9.926 -50.414 1.00 56.69 92 ALA A N 1
ATOM 668 C CA . ALA A 1 92 ? 42.665 9.081 -49.266 1.00 56.69 92 ALA A CA 1
ATOM 669 C C . ALA A 1 92 ? 42.228 9.802 -47.986 1.00 56.69 92 ALA A C 1
ATOM 671 O O . ALA A 1 92 ? 43.033 10.186 -47.141 1.00 56.69 92 ALA A O 1
ATOM 672 N N . SER A 1 93 ? 40.923 10.051 -47.875 1.00 58.72 93 SER A N 1
ATOM 673 C CA . SER A 1 93 ? 40.292 10.441 -46.621 1.00 58.72 93 SER A CA 1
ATOM 674 C C . SER A 1 93 ? 40.489 9.300 -45.623 1.00 58.72 93 SER A C 1
ATOM 676 O O . SER A 1 93 ? 39.760 8.309 -45.648 1.00 58.72 93 SER A O 1
ATOM 678 N N . GLY A 1 94 ? 41.526 9.426 -44.792 1.00 58.06 94 GLY A N 1
ATOM 679 C CA . GLY A 1 94 ? 41.785 8.574 -43.641 1.00 58.06 94 GLY A CA 1
ATOM 680 C C . GLY A 1 94 ? 40.622 8.690 -42.670 1.00 58.06 94 GLY A C 1
ATOM 681 O O . GLY A 1 94 ? 40.597 9.562 -41.806 1.00 58.06 94 GLY A O 1
ATOM 682 N N . GLN A 1 95 ? 39.623 7.835 -42.856 1.00 64.19 95 GLN A N 1
ATOM 683 C CA . GLN A 1 95 ? 38.488 7.732 -41.964 1.00 64.19 95 GLN A CA 1
ATOM 684 C C . GLN A 1 95 ? 38.961 6.969 -40.730 1.00 64.19 95 GLN A C 1
ATOM 686 O O . GLN A 1 95 ? 38.879 5.745 -40.656 1.00 64.19 95 GLN A O 1
ATOM 691 N N . ALA A 1 96 ? 39.554 7.709 -39.794 1.00 64.25 96 ALA A N 1
ATOM 692 C CA . ALA A 1 96 ? 39.854 7.196 -38.472 1.00 64.25 96 ALA A CA 1
ATOM 693 C C . ALA A 1 96 ? 38.535 6.688 -37.855 1.00 64.25 96 ALA A C 1
ATOM 695 O O . ALA A 1 96 ? 37.554 7.441 -37.833 1.00 64.25 96 ALA A O 1
ATOM 696 N N . PRO A 1 97 ? 38.462 5.419 -37.412 1.00 66.44 97 PRO A N 1
ATOM 697 C CA . PRO A 1 97 ? 37.255 4.880 -36.806 1.00 66.44 97 PRO A CA 1
ATOM 698 C C . PRO A 1 97 ? 36.957 5.661 -35.526 1.00 66.44 97 PRO A C 1
ATOM 700 O O . PRO A 1 97 ? 37.777 5.731 -34.611 1.00 66.44 97 PRO A O 1
ATOM 703 N N . ALA A 1 98 ? 35.790 6.297 -35.504 1.00 63.66 98 ALA A N 1
ATOM 704 C CA . ALA A 1 98 ? 35.337 7.108 -34.389 1.00 63.66 98 ALA A CA 1
ATOM 705 C C . ALA A 1 98 ? 35.184 6.258 -33.106 1.00 63.66 98 ALA A C 1
ATOM 707 O O . ALA A 1 98 ? 34.792 5.088 -33.184 1.00 63.66 98 ALA A O 1
ATOM 708 N N . PRO A 1 99 ? 35.457 6.831 -31.920 1.00 66.88 99 PRO A N 1
ATOM 709 C CA . PRO A 1 99 ? 35.334 6.150 -30.634 1.00 66.88 99 PRO A CA 1
ATOM 710 C C . PRO A 1 99 ? 33.856 5.946 -30.255 1.00 66.88 99 PRO A C 1
ATOM 712 O O . PRO A 1 99 ? 33.278 6.726 -29.514 1.00 66.88 99 PRO A O 1
ATOM 715 N N . VAL A 1 100 ? 33.227 4.880 -30.756 1.00 69.19 100 VAL A N 1
ATOM 716 C CA . VAL A 1 100 ? 31.810 4.541 -30.481 1.00 69.19 100 VAL A CA 1
ATOM 717 C C . VAL A 1 100 ? 31.601 3.663 -29.236 1.00 69.19 100 VAL A C 1
ATOM 719 O O . VAL A 1 100 ? 30.478 3.274 -28.913 1.00 69.19 100 VAL A O 1
ATOM 722 N N . ALA A 1 101 ? 32.668 3.322 -28.513 1.00 72.44 101 ALA A N 1
ATOM 723 C CA . ALA A 1 101 ? 32.590 2.366 -27.407 1.00 72.44 101 ALA A CA 1
ATOM 724 C C . ALA A 1 101 ? 31.993 2.957 -26.112 1.00 72.44 101 ALA A C 1
ATOM 726 O O . ALA A 1 101 ? 31.307 2.250 -25.379 1.00 72.44 101 ALA A O 1
ATOM 727 N N . SER A 1 102 ? 32.213 4.244 -25.821 1.00 77.44 102 SER A N 1
ATOM 728 C CA . SER A 1 102 ? 31.675 4.883 -24.606 1.00 77.44 102 SER A CA 1
ATOM 729 C C . SER A 1 102 ? 30.179 5.169 -24.713 1.00 77.44 102 SER A C 1
ATOM 731 O O . SER A 1 102 ? 29.421 4.943 -23.768 1.00 77.44 102 SER A O 1
ATOM 733 N N . ASP A 1 103 ? 29.745 5.622 -25.885 1.00 84.44 103 ASP A N 1
ATOM 734 C CA . ASP A 1 103 ? 28.382 6.114 -26.085 1.00 84.44 103 ASP A CA 1
ATOM 735 C C . ASP A 1 103 ? 27.383 4.959 -26.179 1.00 84.44 103 ASP A C 1
ATOM 737 O O . ASP A 1 103 ? 26.251 5.060 -25.700 1.00 84.44 103 ASP A O 1
ATOM 741 N N . THR A 1 104 ? 27.818 3.817 -26.715 1.00 87.56 104 THR A N 1
ATOM 742 C CA . THR A 1 104 ? 27.021 2.584 -26.753 1.00 87.56 104 THR A CA 1
ATOM 743 C C . THR A 1 104 ? 26.762 2.029 -25.355 1.00 87.56 104 THR A C 1
ATOM 745 O O . THR A 1 104 ? 25.633 1.631 -25.067 1.00 87.56 104 THR A O 1
ATOM 748 N N . LEU A 1 105 ? 27.752 2.069 -24.455 1.00 89.75 105 LEU A N 1
ATOM 749 C CA . LEU A 1 105 ? 27.587 1.614 -23.072 1.00 89.75 105 LEU A CA 1
ATOM 750 C C . LEU A 1 105 ? 26.620 2.507 -22.290 1.00 89.75 105 LEU A C 1
ATOM 752 O O . LEU A 1 105 ? 25.725 1.993 -21.618 1.00 89.75 105 LEU A O 1
ATOM 756 N N . LEU A 1 106 ? 26.757 3.832 -22.401 1.00 92.81 106 LEU A N 1
ATOM 757 C CA . LEU A 1 106 ? 25.833 4.768 -21.752 1.00 92.81 106 LEU A CA 1
ATOM 758 C C . LEU A 1 106 ? 24.406 4.617 -22.287 1.00 92.81 106 LEU A C 1
ATOM 760 O O . LEU A 1 106 ? 23.457 4.581 -21.504 1.00 92.81 106 LEU A O 1
ATOM 764 N N . THR A 1 107 ? 24.254 4.465 -23.603 1.00 92.06 107 THR A N 1
ATOM 765 C CA . THR A 1 107 ? 22.947 4.250 -24.237 1.00 92.06 107 THR A CA 1
ATOM 766 C C . THR A 1 107 ? 22.308 2.944 -23.765 1.00 92.06 107 THR A C 1
ATOM 768 O O . THR A 1 107 ? 21.128 2.926 -23.412 1.00 92.06 107 THR A O 1
ATOM 771 N N . LEU A 1 108 ? 23.082 1.856 -23.696 1.00 94.94 108 LEU A N 1
ATOM 772 C CA . LEU A 1 108 ? 22.605 0.565 -23.203 1.00 94.94 108 LEU A CA 1
ATOM 773 C C . LEU A 1 108 ? 22.203 0.639 -21.725 1.00 94.94 108 LEU A C 1
ATOM 775 O O . LEU A 1 108 ? 21.135 0.154 -21.357 1.00 94.94 108 LEU A O 1
ATOM 779 N N . LEU A 1 109 ? 23.020 1.276 -20.880 1.00 96.06 109 LEU A N 1
ATOM 780 C CA . LEU A 1 109 ? 22.712 1.463 -19.463 1.00 96.06 109 LEU A CA 1
ATOM 781 C C . LEU A 1 109 ? 21.413 2.256 -19.280 1.00 96.06 109 LEU A C 1
ATOM 783 O O . LEU A 1 109 ? 20.552 1.858 -18.495 1.00 96.06 109 LEU A O 1
ATOM 787 N N . LEU A 1 110 ? 21.248 3.348 -20.030 1.00 97.31 110 LEU A N 1
ATOM 788 C CA . LEU A 1 110 ? 20.034 4.157 -19.998 1.00 97.31 110 LEU A CA 1
ATOM 789 C C . LEU A 1 110 ? 18.811 3.335 -20.417 1.00 97.31 110 LEU A C 1
ATOM 791 O O . LEU A 1 110 ? 17.789 3.372 -19.733 1.00 97.31 110 LEU A O 1
ATOM 795 N N . LEU A 1 111 ? 18.925 2.548 -21.491 1.00 97.25 111 LEU A N 1
ATOM 796 C CA . LEU A 1 111 ? 17.859 1.660 -21.953 1.00 97.25 111 LEU A CA 1
ATOM 797 C C . LEU A 1 111 ? 17.459 0.646 -20.871 1.00 97.25 111 LEU A C 1
ATOM 799 O O . LEU A 1 111 ? 16.270 0.455 -20.614 1.00 97.25 111 LEU A O 1
ATOM 803 N N . VAL A 1 112 ? 18.437 0.036 -20.194 1.00 98.06 112 VAL A N 1
ATOM 804 C CA . VAL A 1 112 ? 18.183 -0.894 -19.083 1.00 98.06 112 VAL A CA 1
ATOM 805 C C . VAL A 1 112 ? 17.450 -0.190 -17.945 1.00 98.06 112 VAL A C 1
ATOM 807 O O . VAL A 1 112 ? 16.451 -0.715 -17.462 1.00 98.06 112 VAL A O 1
ATOM 810 N N . VAL A 1 113 ? 17.873 1.008 -17.535 1.00 98.00 113 VAL A N 1
ATOM 811 C CA . VAL A 1 113 ? 17.189 1.773 -16.477 1.00 98.00 113 VAL A CA 1
ATOM 812 C C . VAL A 1 113 ? 15.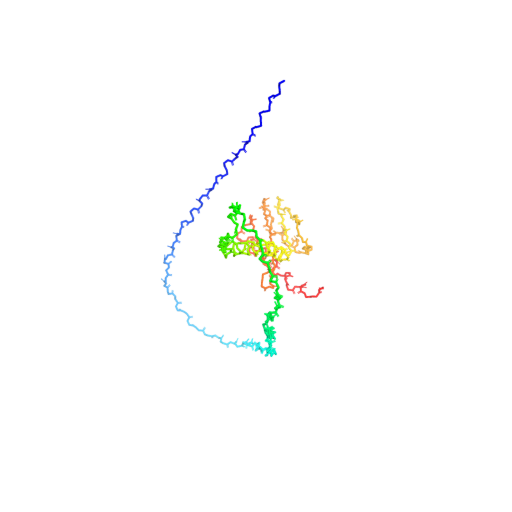746 2.093 -16.877 1.00 98.00 113 VAL A C 1
ATOM 814 O O . VAL A 1 113 ? 14.827 1.879 -16.084 1.00 98.00 113 VAL A O 1
ATOM 817 N N . VAL A 1 114 ? 15.533 2.540 -18.117 1.00 98.12 114 VAL A N 1
ATOM 818 C CA . VAL A 1 114 ? 14.205 2.862 -18.659 1.00 98.12 114 VAL A CA 1
ATOM 819 C C . VAL A 1 114 ? 13.283 1.643 -18.679 1.00 98.12 114 VAL A C 1
ATOM 821 O O . VAL A 1 114 ? 12.089 1.801 -18.449 1.00 98.12 114 VAL A O 1
ATOM 824 N N . LEU A 1 115 ? 13.804 0.434 -18.896 1.00 97.94 115 LEU A N 1
ATOM 825 C CA . LEU A 1 115 ? 13.006 -0.798 -18.870 1.00 97.94 115 LEU A CA 1
ATOM 826 C C . LEU A 1 115 ? 12.800 -1.345 -17.449 1.00 97.94 115 LEU A C 1
ATOM 828 O O . LEU A 1 115 ? 11.690 -1.732 -17.079 1.00 97.94 115 LEU A O 1
ATOM 832 N N . VAL A 1 116 ? 13.851 -1.362 -16.629 1.00 97.88 116 VAL A N 1
ATOM 833 C CA . VAL A 1 116 ? 13.839 -1.985 -15.297 1.00 97.88 116 VAL A CA 1
ATOM 834 C C . VAL A 1 116 ? 13.025 -1.164 -14.301 1.00 97.88 116 VAL A C 1
ATOM 836 O O . VAL A 1 116 ? 12.245 -1.734 -13.539 1.00 97.88 116 VAL A O 1
ATOM 839 N N . VAL A 1 117 ? 13.152 0.165 -14.297 1.00 97.62 117 VAL A N 1
ATOM 840 C CA . VAL A 1 117 ? 12.444 1.028 -13.335 1.00 97.62 117 VAL A CA 1
ATOM 841 C C . VAL A 1 117 ? 10.917 0.866 -13.398 1.00 97.62 117 VAL A C 1
ATOM 843 O O . VAL A 1 117 ? 10.326 0.556 -12.357 1.00 97.62 117 VAL A O 1
ATOM 846 N N . PRO A 1 118 ? 10.233 1.022 -14.550 1.00 97.62 118 PRO A N 1
ATOM 847 C CA . PRO A 1 118 ? 8.784 0.856 -14.610 1.00 97.62 118 PRO A CA 1
ATOM 848 C C . PRO A 1 118 ? 8.362 -0.583 -14.311 1.00 97.62 118 PRO A C 1
ATOM 850 O O . PRO A 1 118 ? 7.339 -0.781 -13.656 1.00 97.62 118 PRO A O 1
ATOM 853 N N . PHE A 1 119 ? 9.159 -1.579 -14.709 1.00 96.44 119 PHE A N 1
ATOM 854 C CA . PHE A 1 119 ? 8.892 -2.980 -14.393 1.00 96.44 119 PHE A CA 1
ATOM 855 C C . PHE A 1 119 ? 8.918 -3.239 -12.879 1.00 96.44 119 PHE A C 1
ATOM 857 O O . PHE A 1 119 ? 7.973 -3.802 -12.324 1.00 96.44 119 PHE A O 1
ATOM 864 N N . VAL A 1 120 ? 9.938 -2.741 -12.174 1.00 95.06 120 VAL A N 1
ATOM 865 C CA . VAL A 1 120 ? 10.022 -2.815 -10.707 1.00 95.06 120 VAL A CA 1
ATOM 866 C C . VAL A 1 120 ? 8.864 -2.055 -10.056 1.00 95.06 120 VAL A C 1
ATOM 868 O O . VAL A 1 120 ? 8.263 -2.551 -9.101 1.00 95.06 120 VAL A O 1
ATOM 871 N N . VAL A 1 121 ? 8.495 -0.876 -10.565 1.00 93.62 121 VAL A N 1
ATOM 872 C CA . VAL A 1 121 ? 7.332 -0.120 -10.068 1.00 93.62 121 VAL A CA 1
ATOM 873 C C . VAL A 1 121 ? 6.033 -0.909 -10.256 1.00 93.62 121 VAL A C 1
ATOM 875 O O . VAL A 1 121 ? 5.207 -0.940 -9.341 1.00 93.62 121 VAL A O 1
ATOM 878 N N . LEU A 1 122 ? 5.859 -1.584 -11.393 1.00 92.25 122 LEU A N 1
ATOM 879 C CA . LEU A 1 122 ? 4.688 -2.404 -11.691 1.00 92.25 122 LEU A CA 1
ATOM 880 C C . LEU A 1 122 ? 4.607 -3.624 -10.766 1.00 92.25 122 LEU A C 1
ATOM 882 O O . LEU A 1 122 ? 3.558 -3.856 -10.167 1.00 92.25 122 LEU A O 1
ATOM 886 N N . LEU A 1 123 ? 5.719 -4.338 -10.564 1.00 89.56 123 LEU A N 1
ATOM 887 C CA . LEU A 1 123 ? 5.804 -5.456 -9.618 1.00 89.56 123 LEU A CA 1
ATOM 888 C C . LEU A 1 123 ? 5.495 -5.009 -8.184 1.00 89.56 123 LEU A C 1
ATOM 890 O O . LEU A 1 123 ? 4.705 -5.640 -7.481 1.00 89.56 123 LEU A O 1
ATOM 894 N N . ARG A 1 124 ? 6.046 -3.868 -7.750 1.00 86.50 124 ARG A N 1
ATOM 895 C CA . ARG A 1 124 ? 5.729 -3.298 -6.430 1.00 86.50 124 ARG A CA 1
ATOM 896 C C . ARG A 1 124 ? 4.252 -2.932 -6.316 1.00 86.50 124 ARG A C 1
ATOM 898 O O . ARG A 1 124 ? 3.666 -3.158 -5.261 1.00 86.50 124 ARG A O 1
ATOM 905 N N . ARG A 1 125 ? 3.640 -2.411 -7.387 1.00 87.62 125 ARG A N 1
ATOM 906 C CA . ARG A 1 125 ? 2.202 -2.104 -7.447 1.00 87.62 125 ARG A CA 1
ATOM 907 C C . ARG A 1 125 ? 1.313 -3.343 -7.497 1.00 87.62 125 ARG A C 1
ATOM 909 O O . ARG A 1 125 ? 0.167 -3.219 -7.067 1.00 87.62 125 ARG A O 1
ATOM 916 N N . ALA A 1 126 ? 1.791 -4.467 -8.026 1.00 86.75 126 ALA A N 1
ATOM 917 C CA . ALA A 1 126 ? 1.078 -5.746 -8.047 1.00 86.75 126 ALA A CA 1
ATOM 918 C C . ALA A 1 126 ? 1.063 -6.417 -6.663 1.00 86.75 126 ALA A C 1
ATOM 920 O O . ALA A 1 126 ? 0.108 -7.105 -6.318 1.00 86.75 126 ALA A O 1
ATOM 921 N N . ASN A 1 127 ? 2.075 -6.142 -5.836 1.00 90.25 127 ASN A N 1
ATOM 922 C CA . ASN A 1 127 ? 2.165 -6.648 -4.464 1.00 90.25 127 ASN A CA 1
ATOM 923 C C . ASN A 1 127 ? 1.331 -5.852 -3.441 1.00 90.25 127 ASN A C 1
ATOM 925 O O . ASN A 1 127 ? 1.303 -6.215 -2.264 1.00 90.25 127 ASN A O 1
ATOM 929 N N . GLU A 1 128 ? 0.658 -4.768 -3.842 1.00 92.75 128 GLU A N 1
ATOM 930 C CA . GLU A 1 128 ? -0.263 -4.025 -2.973 1.00 92.75 128 GLU A CA 1
ATOM 931 C C . GLU A 1 128 ? -1.630 -4.715 -2.940 1.00 92.75 128 GLU A C 1
ATOM 933 O O . GLU A 1 128 ? -2.358 -4.709 -3.929 1.00 92.75 128 GLU A O 1
ATOM 938 N N . LEU A 1 129 ? -1.990 -5.285 -1.788 1.00 93.19 129 LEU A N 1
ATOM 939 C CA . LEU A 1 129 ? -3.262 -5.987 -1.605 1.00 93.19 129 LEU A CA 1
ATOM 940 C C . LEU A 1 129 ? -4.428 -4.996 -1.567 1.00 93.19 129 LEU A C 1
ATOM 942 O O . LEU A 1 129 ? -5.434 -5.168 -2.255 1.00 93.19 129 LEU A O 1
ATOM 946 N N . PHE A 1 130 ? -4.289 -3.951 -0.751 1.00 95.75 130 PHE A N 1
ATOM 947 C CA . PHE A 1 130 ? -5.251 -2.860 -0.656 1.00 95.75 130 PHE A CA 1
ATOM 948 C C . PHE A 1 130 ? -4.621 -1.621 -0.009 1.00 95.75 130 PHE A C 1
ATOM 950 O O . PHE A 1 130 ? -3.649 -1.704 0.748 1.00 95.75 130 PHE A O 1
ATOM 957 N N . VAL A 1 131 ? -5.205 -0.462 -0.305 1.00 97.38 131 VAL A N 1
ATOM 958 C CA . VAL A 1 131 ? -4.842 0.835 0.272 1.00 97.38 131 VAL A CA 1
ATOM 959 C C . VAL A 1 131 ? -6.096 1.451 0.866 1.00 97.38 131 VAL A C 1
ATOM 961 O O . VAL A 1 131 ? -7.101 1.603 0.169 1.00 97.38 131 VAL A O 1
ATOM 964 N N . LEU A 1 132 ? -6.027 1.807 2.144 1.00 98.19 132 LEU A N 1
ATOM 965 C CA . LEU A 1 132 ? -7.099 2.466 2.877 1.00 98.19 132 LEU A CA 1
ATOM 966 C C . LEU A 1 132 ? -6.654 3.863 3.285 1.00 98.19 132 LEU A C 1
ATOM 968 O O . LEU A 1 132 ? -5.506 4.078 3.683 1.00 98.19 132 LEU A O 1
ATOM 972 N N . GLU A 1 133 ? -7.590 4.791 3.236 1.00 98.50 133 GLU A N 1
ATOM 973 C CA . GLU A 1 133 ? -7.429 6.135 3.762 1.00 98.50 133 GLU A CA 1
ATOM 974 C C . GLU A 1 133 ? -8.450 6.352 4.875 1.00 98.50 133 GLU A C 1
ATOM 976 O O . GLU A 1 133 ? -9.623 6.008 4.737 1.00 98.50 133 GLU A O 1
ATOM 981 N N . VAL A 1 134 ? -7.986 6.877 6.000 1.00 98.38 134 VAL A N 1
ATOM 982 C CA . VAL A 1 134 ? -8.794 7.217 7.164 1.00 98.38 134 VAL A CA 1
ATOM 983 C C . VAL A 1 134 ? -8.898 8.725 7.219 1.00 98.38 134 VAL A C 1
ATOM 985 O O . VAL A 1 134 ? -7.871 9.402 7.228 1.00 98.38 134 VAL A O 1
ATOM 988 N N . ARG A 1 135 ? -10.122 9.245 7.280 1.00 97.88 135 ARG A N 1
ATOM 989 C CA . ARG A 1 135 ? -10.403 10.668 7.501 1.00 97.88 135 ARG A CA 1
ATOM 990 C C . ARG A 1 135 ? -11.524 10.792 8.525 1.00 97.88 135 ARG A C 1
ATOM 992 O O . ARG A 1 135 ? -12.593 10.223 8.329 1.00 97.88 135 ARG A O 1
ATOM 999 N N . GLY A 1 136 ? -11.269 11.475 9.638 1.00 95.56 136 GLY A N 1
ATOM 1000 C CA . GLY A 1 136 ? -12.228 11.634 10.736 1.00 95.56 136 GLY A CA 1
ATOM 1001 C C . GLY A 1 136 ? -12.746 10.301 11.292 1.00 95.56 136 GLY A C 1
ATOM 1002 O O . GLY A 1 136 ? -13.937 10.163 11.548 1.00 95.56 136 GLY A O 1
ATOM 1003 N N . GLY A 1 137 ? -11.885 9.283 11.397 1.00 93.75 137 GLY A N 1
ATOM 1004 C CA . GLY A 1 137 ? -12.272 7.931 11.819 1.00 93.75 137 GLY A CA 1
ATOM 1005 C C . GLY A 1 137 ? -13.073 7.113 10.792 1.00 93.75 137 GLY A C 1
ATOM 1006 O O . GLY A 1 137 ? -13.422 5.969 11.079 1.00 93.75 137 GLY A O 1
ATOM 1007 N N . GLN A 1 138 ? -13.352 7.644 9.596 1.00 96.62 138 GLN A N 1
ATOM 1008 C CA . GLN A 1 138 ? -14.001 6.907 8.509 1.00 96.62 138 GLN A CA 1
ATOM 1009 C C . GLN A 1 138 ? -12.960 6.279 7.586 1.00 96.62 138 GLN A C 1
ATOM 1011 O O . GLN A 1 138 ? -12.039 6.957 7.137 1.00 96.62 138 GLN A O 1
ATOM 1016 N N . ILE A 1 139 ? -13.123 4.990 7.281 1.00 98.12 139 ILE A N 1
ATOM 1017 C CA . ILE A 1 139 ? -12.252 4.252 6.358 1.00 98.12 139 ILE A CA 1
ATOM 1018 C C . ILE A 1 139 ? -12.831 4.321 4.944 1.00 98.12 139 ILE A C 1
ATOM 1020 O O . ILE A 1 139 ? -13.947 3.859 4.713 1.00 98.12 139 ILE A O 1
ATOM 1024 N N . THR A 1 140 ? -12.034 4.804 3.994 1.00 98.19 140 THR A N 1
ATOM 1025 C CA . THR A 1 140 ? -12.307 4.763 2.553 1.00 98.19 140 THR A CA 1
ATOM 1026 C C . THR A 1 140 ? -11.303 3.840 1.867 1.00 98.19 140 THR A C 1
ATOM 1028 O O . THR A 1 140 ? -10.099 3.910 2.122 1.00 98.19 140 THR A O 1
ATOM 1031 N N . VAL A 1 141 ? -11.781 2.952 0.993 1.00 98.00 141 VAL A N 1
ATOM 1032 C CA . VAL A 1 141 ? -10.914 2.070 0.200 1.00 98.00 141 VAL A CA 1
ATOM 1033 C C . VAL A 1 141 ? -10.450 2.831 -1.039 1.00 98.00 141 VAL A C 1
ATOM 1035 O O . VAL A 1 141 ? -11.254 3.135 -1.912 1.00 98.00 141 VAL A O 1
ATOM 1038 N N . VAL A 1 142 ? -9.153 3.127 -1.125 1.00 97.56 142 VAL A N 1
ATOM 1039 C CA . VAL A 1 142 ? -8.548 3.799 -2.290 1.00 97.56 142 VAL A CA 1
ATOM 1040 C C . VAL A 1 142 ? -8.206 2.782 -3.379 1.00 97.56 142 VAL A C 1
ATOM 1042 O O . VAL A 1 142 ? -8.320 3.066 -4.569 1.00 97.56 142 VAL A O 1
ATOM 1045 N N . ARG A 1 143 ? -7.760 1.582 -2.983 1.00 95.19 143 ARG A N 1
ATOM 1046 C CA . ARG A 1 143 ? -7.344 0.519 -3.908 1.00 95.19 143 ARG A CA 1
ATOM 1047 C C . ARG A 1 143 ? -7.564 -0.863 -3.300 1.00 95.19 143 ARG A C 1
ATOM 1049 O O . ARG A 1 143 ? -7.383 -1.038 -2.098 1.00 95.19 143 ARG A O 1
ATOM 1056 N N . GLY A 1 144 ? -7.850 -1.850 -4.148 1.00 93.50 144 GLY A N 1
ATOM 1057 C CA . GLY A 1 144 ? -8.013 -3.254 -3.756 1.00 93.50 144 GLY A CA 1
ATOM 1058 C C . GLY A 1 144 ? -9.423 -3.590 -3.266 1.00 93.50 144 GLY A C 1
ATOM 1059 O O . GLY A 1 144 ? -10.307 -2.738 -3.238 1.00 93.50 144 GLY A O 1
ATOM 1060 N N . LYS A 1 145 ? -9.639 -4.858 -2.904 1.00 93.94 145 LYS A N 1
ATOM 1061 C CA . LYS A 1 145 ? -10.923 -5.376 -2.397 1.00 93.94 145 LYS A CA 1
ATOM 1062 C C . LYS A 1 145 ? -10.715 -6.035 -1.027 1.00 93.94 145 LYS A C 1
ATOM 1064 O O . LYS A 1 145 ? -10.636 -7.261 -0.950 1.00 93.94 145 LYS A O 1
ATOM 1069 N N . PRO A 1 146 ? -10.559 -5.250 0.052 1.00 94.56 146 PRO A N 1
ATOM 1070 C CA . PRO A 1 146 ? -10.445 -5.809 1.393 1.00 94.56 146 PRO A CA 1
ATOM 1071 C C . PRO A 1 146 ? -11.758 -6.515 1.785 1.00 94.56 146 PRO A C 1
ATOM 1073 O O . PRO A 1 146 ? -12.839 -5.997 1.493 1.00 94.56 146 PRO A O 1
ATOM 1076 N N . PRO A 1 147 ? -11.703 -7.675 2.462 1.00 94.19 147 PRO A N 1
ATOM 1077 C CA . PRO A 1 147 ? -12.893 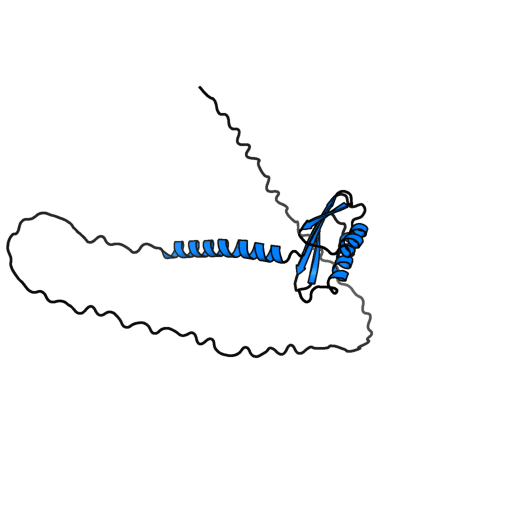-8.311 3.018 1.00 94.19 147 PRO A CA 1
ATOM 1078 C C . PRO A 1 147 ? -13.665 -7.367 3.950 1.00 94.19 147 PRO A C 1
ATOM 1080 O O . PRO A 1 147 ? -13.067 -6.659 4.761 1.00 94.19 147 PRO A O 1
ATOM 1083 N N . ALA A 1 148 ? -14.998 -7.388 3.889 1.00 95.25 148 ALA A N 1
ATOM 1084 C CA . ALA A 1 148 ? -15.840 -6.511 4.711 1.00 95.25 148 ALA A CA 1
ATOM 1085 C C . ALA A 1 148 ? -15.638 -6.721 6.226 1.00 95.25 148 ALA A C 1
ATOM 1087 O O . ALA A 1 148 ? -15.726 -5.769 6.999 1.00 95.25 148 ALA A O 1
ATOM 1088 N N . SER A 1 149 ? -15.319 -7.949 6.650 1.00 95.38 149 SER A N 1
ATOM 1089 C CA . SER A 1 149 ? -14.966 -8.271 8.038 1.00 95.38 149 SER A CA 1
ATOM 1090 C C . SER A 1 149 ? -13.680 -7.571 8.486 1.00 95.38 149 SER A C 1
ATOM 1092 O O . SER A 1 149 ? -13.654 -6.976 9.555 1.00 95.38 149 SER A O 1
ATOM 1094 N N . LEU A 1 150 ? -12.646 -7.555 7.634 1.00 95.69 150 LEU A N 1
ATOM 1095 C CA . LEU A 1 150 ? -11.390 -6.853 7.906 1.00 95.69 150 LEU A CA 1
ATOM 1096 C C . LEU A 1 150 ? -11.628 -5.348 8.072 1.00 95.69 150 LEU A C 1
ATOM 1098 O O . LEU A 1 150 ? -11.066 -4.727 8.968 1.00 95.69 150 LEU A O 1
ATOM 1102 N N . LEU A 1 151 ? -12.465 -4.758 7.213 1.00 97.25 151 LEU A N 1
ATOM 1103 C CA . LEU A 1 151 ? -12.808 -3.337 7.305 1.00 97.25 151 LEU A CA 1
ATOM 1104 C C . LEU A 1 151 ? -13.520 -2.993 8.615 1.00 97.25 151 LEU A C 1
ATOM 1106 O O . LEU A 1 151 ? -13.289 -1.914 9.157 1.00 97.25 151 LEU A O 1
ATOM 1110 N N . ARG A 1 152 ? -14.374 -3.892 9.115 1.00 97.25 152 ARG A N 1
ATOM 1111 C CA . ARG A 1 152 ? -15.071 -3.722 10.393 1.00 97.25 152 ARG A CA 1
ATOM 1112 C C . ARG A 1 152 ? -14.079 -3.717 11.556 1.00 97.25 152 ARG A C 1
ATOM 1114 O O . ARG A 1 152 ? -14.033 -2.735 12.283 1.00 97.25 152 ARG A O 1
ATOM 1121 N N . ASP A 1 153 ? -13.219 -4.729 11.635 1.00 97.25 153 ASP A N 1
ATOM 1122 C CA . ASP A 1 153 ? -12.203 -4.837 12.689 1.00 97.25 153 ASP A CA 1
ATOM 1123 C C . ASP A 1 153 ? -11.206 -3.662 12.651 1.00 97.25 153 ASP A C 1
ATOM 1125 O O . ASP A 1 153 ? -10.810 -3.124 13.684 1.00 97.25 153 ASP A O 1
ATOM 1129 N N . LEU A 1 154 ? -10.802 -3.218 11.454 1.00 97.56 154 LEU A N 1
ATOM 1130 C CA . LEU A 1 154 ? -9.920 -2.057 11.309 1.00 97.56 154 LEU A CA 1
ATOM 1131 C C . LEU A 1 154 ? -10.601 -0.749 11.727 1.00 97.56 154 LEU A C 1
ATOM 1133 O O . LEU A 1 154 ? -9.915 0.128 12.251 1.00 97.56 154 LEU A O 1
ATOM 1137 N N . ARG A 1 155 ? -11.920 -0.608 11.528 1.00 97.94 155 ARG A N 1
ATOM 1138 C CA . ARG A 1 155 ? -12.683 0.584 11.939 1.00 97.94 155 ARG A CA 1
ATOM 1139 C C . ARG A 1 155 ? -12.612 0.800 13.446 1.00 97.94 155 ARG A C 1
ATOM 1141 O O . ARG A 1 155 ? -12.455 1.939 13.880 1.00 97.94 155 ARG A O 1
ATOM 1148 N N . ASP A 1 156 ? -12.641 -0.280 14.217 1.00 97.69 156 ASP A N 1
ATOM 1149 C CA . ASP A 1 156 ? -12.511 -0.216 15.673 1.00 97.69 156 ASP A CA 1
ATOM 1150 C C . ASP A 1 156 ? -11.111 0.253 16.094 1.00 97.69 156 ASP A C 1
ATOM 1152 O O . ASP A 1 156 ? -10.968 1.049 17.022 1.00 97.6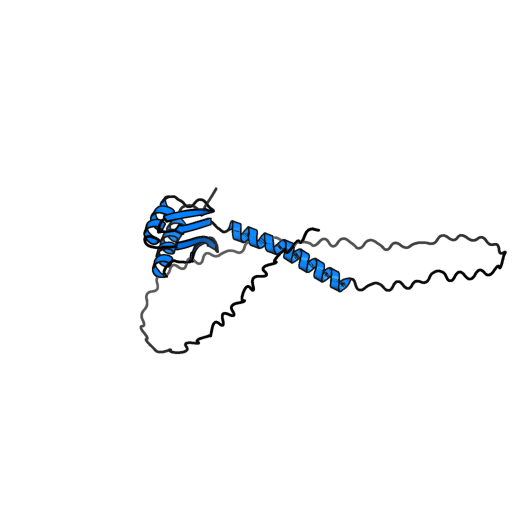9 156 ASP A O 1
ATOM 1156 N N . VAL A 1 157 ? -10.067 -0.169 15.371 1.00 97.62 157 VAL A N 1
ATOM 1157 C CA . VAL A 1 157 ? -8.677 0.220 15.662 1.00 97.62 157 VAL A CA 1
ATOM 1158 C C . VAL A 1 157 ? -8.399 1.689 15.335 1.00 97.62 157 VAL A C 1
ATOM 1160 O O . VAL A 1 157 ? -7.677 2.356 16.083 1.00 97.62 157 VAL A O 1
ATOM 1163 N N . VAL A 1 158 ? -8.949 2.196 14.228 1.00 97.69 158 VAL A N 1
ATOM 1164 C CA . VAL A 1 158 ? -8.723 3.579 13.763 1.00 97.69 158 VAL A CA 1
ATOM 1165 C C . VAL A 1 158 ? -9.743 4.578 14.316 1.00 97.69 158 VAL A C 1
ATOM 1167 O O . VAL A 1 158 ? -9.759 5.744 13.912 1.00 97.69 158 VAL A O 1
ATOM 1170 N N . ARG A 1 159 ? -10.598 4.155 15.252 1.00 96.88 159 ARG A N 1
ATOM 1171 C CA . ARG A 1 159 ? -11.561 5.037 15.912 1.00 96.88 159 ARG A CA 1
ATOM 1172 C C . ARG A 1 159 ? -10.826 6.182 16.618 1.00 96.88 159 ARG A C 1
ATOM 1174 O O . ARG A 1 159 ? -9.871 5.959 17.356 1.00 96.88 159 ARG A O 1
ATOM 1181 N N . GLY A 1 160 ? -11.273 7.414 16.370 1.00 96.25 160 GLY A N 1
ATOM 1182 C CA . GLY A 1 160 ? -10.656 8.625 16.924 1.00 96.25 160 GLY A CA 1
ATOM 1183 C C . GLY A 1 160 ? -9.385 9.095 16.206 1.00 96.25 160 GLY A C 1
ATOM 1184 O O . GLY A 1 160 ? -8.783 10.074 16.632 1.00 96.25 160 GLY A O 1
ATOM 1185 N N . VAL A 1 161 ? -8.972 8.442 15.114 1.00 97.81 161 VAL A N 1
ATOM 1186 C CA . VAL A 1 161 ? -7.826 8.889 14.310 1.00 97.81 161 VAL A CA 1
ATOM 1187 C C . VAL A 1 161 ? -8.281 9.961 13.307 1.00 97.81 161 VAL A C 1
ATOM 1189 O O . VAL A 1 161 ? -9.163 9.681 12.487 1.00 97.81 161 VAL A O 1
ATOM 1192 N N . PRO A 1 162 ? -7.692 11.175 13.322 1.00 97.44 162 PRO A N 1
ATOM 1193 C CA . PRO A 1 162 ? -8.125 12.270 12.454 1.00 97.44 162 PRO A CA 1
ATOM 1194 C C . PRO A 1 162 ? -7.785 12.006 10.986 1.00 97.44 162 PRO A C 1
ATOM 1196 O O . PRO A 1 162 ? -8.627 12.208 10.113 1.00 97.44 162 PRO A O 1
ATOM 1199 N N . ALA A 1 163 ? -6.576 11.517 10.711 1.00 98.19 163 ALA A N 1
ATOM 1200 C CA . ALA A 1 163 ? -6.146 11.126 9.380 1.00 98.19 163 ALA A CA 1
ATOM 1201 C C . ALA A 1 163 ? -5.085 10.026 9.461 1.00 98.19 163 ALA A C 1
ATOM 1203 O O . ALA A 1 163 ? -4.121 10.142 10.216 1.00 98.19 163 ALA A O 1
ATOM 1204 N N . ALA A 1 164 ? -5.245 8.968 8.671 1.00 98.38 164 ALA A N 1
ATOM 1205 C CA . ALA A 1 164 ? -4.230 7.932 8.525 1.00 98.38 164 ALA A CA 1
ATOM 1206 C C . ALA A 1 164 ? -4.297 7.281 7.147 1.00 98.38 164 ALA A C 1
ATOM 1208 O O . ALA A 1 164 ? -5.330 7.281 6.485 1.00 98.38 164 ALA A O 1
ATOM 1209 N N . ARG A 1 165 ? -3.195 6.679 6.715 1.00 98.44 165 ARG A N 1
ATOM 1210 C CA . ARG A 1 165 ? -3.138 5.896 5.479 1.00 98.44 165 ARG A CA 1
ATOM 1211 C C . ARG A 1 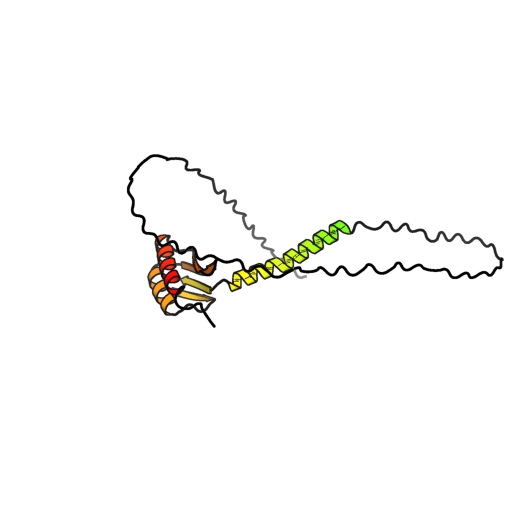165 ? -2.591 4.522 5.798 1.00 98.44 165 ARG A C 1
ATOM 1213 O O . ARG A 1 165 ? -1.512 4.422 6.372 1.00 98.44 165 ARG A O 1
ATOM 1220 N N . LEU A 1 166 ? -3.328 3.479 5.437 1.00 98.19 166 LEU A N 1
ATOM 1221 C CA . LEU A 1 166 ? -2.959 2.090 5.677 1.00 98.19 166 LEU A CA 1
ATOM 1222 C C . LEU A 1 166 ? -2.701 1.414 4.329 1.00 98.19 166 LEU A C 1
ATOM 1224 O O . LEU A 1 166 ? -3.538 1.449 3.430 1.00 98.19 166 LEU A O 1
ATOM 1228 N N . VAL A 1 167 ? -1.538 0.791 4.185 1.00 97.50 167 VAL A N 1
ATOM 1229 C CA . VAL A 1 167 ? -1.112 0.090 2.974 1.00 97.50 167 VAL A CA 1
ATOM 1230 C C . VAL A 1 167 ? -0.799 -1.349 3.354 1.00 97.50 167 VAL A C 1
ATOM 1232 O O . VAL A 1 167 ? 0.169 -1.609 4.072 1.00 97.50 167 VAL A O 1
ATOM 1235 N N . ALA A 1 168 ? -1.616 -2.282 2.873 1.00 96.00 168 ALA A N 1
ATOM 1236 C CA . ALA A 1 168 ? -1.354 -3.707 3.012 1.00 96.00 168 ALA A CA 1
ATOM 1237 C C . ALA A 1 168 ? -0.638 -4.222 1.762 1.00 96.00 168 ALA A C 1
ATOM 1239 O O . ALA A 1 168 ? -1.111 -4.035 0.638 1.00 96.00 168 ALA A O 1
ATOM 1240 N N . ARG A 1 169 ? 0.508 -4.874 1.952 1.00 94.50 169 ARG A N 1
ATOM 1241 C CA . ARG A 1 169 ? 1.325 -5.453 0.876 1.00 94.50 169 ARG A CA 1
ATOM 1242 C C . ARG A 1 169 ? 1.619 -6.913 1.159 1.00 94.50 169 ARG A C 1
ATOM 1244 O O . ARG A 1 169 ? 1.624 -7.312 2.316 1.00 94.50 169 ARG A O 1
ATOM 1251 N N . ARG A 1 170 ? 1.892 -7.700 0.124 1.00 92.31 170 ARG A N 1
ATOM 1252 C CA . ARG A 1 170 ? 2.435 -9.050 0.286 1.00 92.31 170 ARG A CA 1
ATOM 1253 C C . ARG A 1 170 ? 3.960 -8.975 0.302 1.00 92.31 170 ARG A C 1
ATOM 1255 O O . ARG A 1 170 ? 4.564 -8.546 -0.676 1.00 92.31 170 ARG A O 1
ATOM 1262 N N . GLU A 1 171 ? 4.568 -9.375 1.410 1.00 91.25 171 GLU A N 1
ATOM 1263 C CA . GLU A 1 171 ? 6.017 -9.415 1.610 1.00 91.25 171 GLU A CA 1
ATOM 1264 C C . GLU A 1 171 ? 6.393 -10.834 2.045 1.00 91.25 171 GLU A C 1
ATOM 1266 O O . GLU A 1 171 ? 5.828 -11.363 3.000 1.00 91.25 171 GLU A O 1
ATOM 1271 N N . GLN A 1 172 ? 7.262 -11.501 1.275 1.00 89.56 172 GLN A N 1
ATOM 1272 C CA . GLN A 1 172 ? 7.653 -12.902 1.512 1.00 89.56 172 GLN A CA 1
ATOM 1273 C C . GLN A 1 172 ? 6.448 -13.852 1.693 1.00 89.56 172 GLN A C 1
ATOM 1275 O O . GLN A 1 172 ? 6.407 -14.701 2.579 1.00 89.56 172 GLN A O 1
ATOM 1280 N N . GLY A 1 173 ? 5.403 -13.662 0.882 1.00 86.88 173 GLY A N 1
ATOM 1281 C CA . GLY A 1 173 ? 4.185 -14.476 0.933 1.00 86.88 173 GLY A CA 1
ATOM 1282 C C . GLY A 1 173 ? 3.202 -14.116 2.054 1.00 86.88 173 GLY A C 1
ATOM 1283 O O . GLY A 1 173 ? 2.052 -14.551 1.978 1.00 86.88 173 GLY A O 1
ATOM 1284 N N . ARG A 1 174 ? 3.588 -13.270 3.018 1.00 89.75 174 ARG A N 1
ATOM 1285 C CA . ARG A 1 174 ? 2.762 -12.842 4.157 1.00 89.75 174 ARG A CA 1
ATOM 1286 C C . ARG A 1 174 ? 2.219 -11.421 3.945 1.00 89.75 174 ARG A C 1
ATOM 1288 O O . ARG A 1 174 ? 2.902 -10.587 3.353 1.00 89.75 174 ARG A O 1
ATOM 1295 N N . PRO A 1 175 ? 0.992 -11.100 4.383 1.00 92.06 175 PRO A N 1
ATOM 1296 C CA . PRO A 1 175 ? 0.501 -9.732 4.329 1.00 92.06 175 PRO A CA 1
ATOM 1297 C C . PRO A 1 175 ? 1.158 -8.895 5.428 1.00 92.06 175 PRO A C 1
ATOM 1299 O O . PRO A 1 175 ? 1.082 -9.220 6.611 1.00 92.06 175 PRO A O 1
ATOM 1302 N N . MET A 1 176 ? 1.772 -7.789 5.029 1.00 94.88 176 MET A N 1
ATOM 1303 C CA . MET A 1 176 ? 2.380 -6.807 5.911 1.00 94.88 176 MET A CA 1
ATOM 1304 C C . MET A 1 176 ? 1.626 -5.484 5.808 1.00 94.88 176 MET A C 1
ATOM 1306 O O . MET A 1 176 ? 1.374 -4.971 4.715 1.00 94.88 176 MET A O 1
ATOM 1310 N N . LEU A 1 177 ? 1.256 -4.930 6.963 1.00 96.81 177 LEU A N 1
ATOM 1311 C CA . LEU A 1 177 ? 0.569 -3.648 7.061 1.00 96.81 177 LEU A CA 1
ATOM 1312 C C . LEU A 1 177 ? 1.566 -2.548 7.428 1.00 96.81 177 LEU A C 1
ATOM 1314 O O . LEU A 1 177 ? 2.220 -2.605 8.474 1.00 96.81 177 LEU A O 1
ATOM 1318 N N . ARG A 1 178 ? 1.641 -1.517 6.586 1.00 97.38 178 ARG A N 1
ATOM 1319 C CA . ARG A 1 178 ? 2.286 -0.241 6.910 1.00 97.38 178 ARG A CA 1
ATOM 1320 C C . ARG A 1 178 ? 1.210 0.816 7.091 1.00 97.38 178 ARG A C 1
ATOM 1322 O O . ARG A 1 178 ? 0.256 0.847 6.319 1.00 97.38 178 ARG A O 1
ATOM 1329 N N . ALA A 1 179 ? 1.369 1.685 8.080 1.00 97.88 179 ALA A N 1
ATOM 1330 C CA . ALA A 1 179 ? 0.477 2.818 8.249 1.00 97.88 179 ALA A CA 1
ATOM 1331 C C . ALA A 1 179 ? 1.253 4.097 8.546 1.00 97.88 179 ALA A C 1
ATOM 1333 O O . ALA A 1 179 ? 2.319 4.056 9.154 1.00 97.88 179 ALA A O 1
ATOM 1334 N N . THR A 1 180 ? 0.688 5.223 8.132 1.00 98.31 180 THR A N 1
ATOM 1335 C CA . THR A 1 180 ? 1.125 6.570 8.511 1.00 98.31 180 THR A CA 1
ATOM 1336 C C . THR A 1 180 ? -0.032 7.266 9.220 1.00 98.31 180 THR A C 1
ATOM 1338 O O . THR A 1 180 ? -1.168 7.139 8.765 1.00 98.31 180 THR A O 1
ATOM 1341 N N . GLY A 1 181 ? 0.237 7.989 10.310 1.00 97.75 181 GLY A N 1
ATOM 1342 C CA . GLY A 1 181 ? -0.797 8.681 11.100 1.00 97.75 181 GLY A CA 1
ATOM 1343 C C . GLY A 1 181 ? -1.483 7.830 12.180 1.00 97.75 181 GLY A C 1
ATOM 1344 O O . GLY A 1 181 ? -2.451 8.281 12.779 1.00 97.75 181 GLY A O 1
ATOM 1345 N N . LEU A 1 182 ? -0.997 6.610 12.445 1.00 98.00 182 LEU A N 1
ATOM 1346 C CA . LEU A 1 182 ? -1.417 5.799 13.596 1.00 98.00 182 LEU A CA 1
ATOM 1347 C C . LEU A 1 182 ? -0.366 5.865 14.706 1.00 98.00 182 LEU A C 1
ATOM 1349 O O . LEU A 1 182 ? 0.827 5.923 14.415 1.00 98.00 182 LEU A O 1
ATOM 1353 N N . SER A 1 183 ? -0.803 5.781 15.964 1.00 97.69 183 SER A N 1
ATOM 1354 C CA . SER A 1 183 ? 0.110 5.509 17.084 1.00 97.69 183 SER A CA 1
ATOM 1355 C C . SER A 1 183 ? 0.708 4.098 16.988 1.00 97.69 183 SER A C 1
ATOM 1357 O O . SER A 1 183 ? 0.096 3.202 16.402 1.00 97.69 183 SER A O 1
ATOM 1359 N N . GLU A 1 184 ? 1.865 3.871 17.617 1.00 97.62 184 GLU A N 1
ATOM 1360 C CA . GLU A 1 184 ? 2.547 2.564 17.685 1.00 97.62 184 GLU A CA 1
ATOM 1361 C C . GLU A 1 184 ? 1.589 1.443 18.140 1.00 97.62 184 GLU A C 1
ATOM 1363 O O . GLU A 1 184 ? 1.457 0.400 17.496 1.00 97.62 184 GLU A O 1
ATOM 1368 N N . ALA A 1 185 ? 0.826 1.700 19.210 1.00 97.50 185 ALA A N 1
ATOM 1369 C CA . ALA A 1 185 ? -0.135 0.751 19.766 1.00 97.50 185 ALA A CA 1
ATOM 1370 C C . ALA A 1 185 ? -1.292 0.443 18.798 1.00 97.50 185 ALA A C 1
ATOM 1372 O O . ALA A 1 185 ? -1.709 -0.710 18.670 1.00 97.50 185 ALA A O 1
ATOM 1373 N N . GLN A 1 186 ? -1.815 1.452 18.091 1.00 98.00 186 GLN A N 1
ATOM 1374 C CA . GLN A 1 186 ? -2.844 1.246 17.064 1.00 98.00 186 GLN A CA 1
ATOM 1375 C C . GLN A 1 186 ? -2.294 0.488 15.858 1.00 98.00 186 GLN A C 1
ATOM 1377 O O . GLN A 1 186 ? -2.968 -0.405 15.350 1.00 98.00 186 GLN A O 1
ATOM 1382 N N . LEU A 1 187 ? -1.075 0.801 15.416 1.00 98.19 187 LEU A N 1
ATOM 1383 C CA . LEU A 1 187 ? -0.416 0.098 14.321 1.00 98.19 187 LEU A CA 1
ATOM 1384 C C . LEU A 1 187 ? -0.226 -1.383 14.659 1.00 98.19 187 LEU A C 1
ATOM 1386 O O . LEU A 1 187 ? -0.533 -2.239 13.830 1.00 98.19 187 LEU A O 1
ATOM 1390 N N . GLN A 1 188 ? 0.197 -1.700 15.882 1.00 97.94 188 GLN A N 1
ATOM 1391 C CA . GLN A 1 188 ? 0.339 -3.085 16.315 1.00 97.94 188 GLN A CA 1
ATOM 1392 C C . GLN A 1 188 ? -1.009 -3.819 16.366 1.00 97.94 188 GLN A C 1
ATOM 1394 O O . GLN A 1 188 ? -1.121 -4.936 15.859 1.00 97.94 188 GLN A O 1
ATOM 1399 N N . ARG A 1 189 ? -2.072 -3.178 16.875 1.00 97.94 189 ARG A N 1
ATOM 1400 C CA . ARG A 1 189 ? -3.434 -3.742 16.816 1.00 97.94 189 ARG A CA 1
ATOM 1401 C C . ARG A 1 189 ? -3.901 -3.971 15.377 1.00 97.94 189 ARG A C 1
ATOM 1403 O O . ARG A 1 189 ? -4.422 -5.039 15.071 1.00 97.94 189 ARG A O 1
ATOM 1410 N N . ALA A 1 190 ? -3.668 -3.014 14.481 1.00 97.56 190 ALA A N 1
ATOM 1411 C CA . ALA A 1 190 ? -4.031 -3.131 13.070 1.00 97.56 190 ALA A CA 1
ATOM 1412 C C . ALA A 1 190 ? -3.263 -4.268 12.372 1.00 97.56 190 ALA A C 1
ATOM 1414 O O . ALA A 1 190 ? -3.843 -5.006 11.576 1.00 97.56 190 ALA A O 1
ATOM 1415 N N . ARG A 1 191 ? -1.978 -4.461 12.705 1.00 97.19 191 ARG A N 1
ATOM 1416 C CA . ARG A 1 191 ? -1.179 -5.605 12.234 1.00 97.19 191 ARG A CA 1
ATOM 1417 C C . ARG A 1 191 ? -1.759 -6.933 12.711 1.00 97.19 191 ARG A C 1
ATOM 1419 O O . ARG A 1 191 ? -1.899 -7.834 11.891 1.00 97.19 191 ARG A O 1
ATOM 1426 N N . ASN A 1 192 ? -2.160 -7.040 13.979 1.00 96.12 192 ASN A N 1
ATOM 1427 C CA . ASN A 1 192 ? -2.793 -8.252 14.514 1.00 96.12 192 ASN A CA 1
ATOM 1428 C C . ASN A 1 192 ? -4.109 -8.572 13.790 1.00 96.12 192 ASN A C 1
ATOM 1430 O O . ASN A 1 192 ? -4.363 -9.728 13.453 1.00 96.12 192 ASN A O 1
ATOM 1434 N N . VAL A 1 193 ? -4.920 -7.546 13.504 1.00 96.00 193 VAL A N 1
ATOM 1435 C CA . VAL A 1 193 ? -6.146 -7.693 12.708 1.00 96.00 193 VAL A CA 1
ATOM 1436 C C . VAL A 1 193 ? -5.812 -8.230 11.314 1.00 96.00 193 VAL A C 1
ATOM 1438 O O . VAL A 1 193 ? -6.339 -9.266 10.924 1.00 96.00 193 VAL A O 1
ATOM 1441 N N . VAL A 1 194 ? -4.892 -7.598 10.578 1.00 95.12 194 VAL A N 1
ATOM 1442 C CA . VAL A 1 194 ? -4.515 -8.035 9.218 1.00 95.12 194 VAL A CA 1
ATOM 1443 C C . VAL A 1 194 ? -3.905 -9.439 9.205 1.00 95.12 194 VAL A C 1
ATOM 1445 O O . VAL A 1 194 ? -4.247 -10.244 8.337 1.00 95.12 194 VAL A O 1
ATOM 1448 N N . GLY A 1 195 ? -3.049 -9.757 10.178 1.00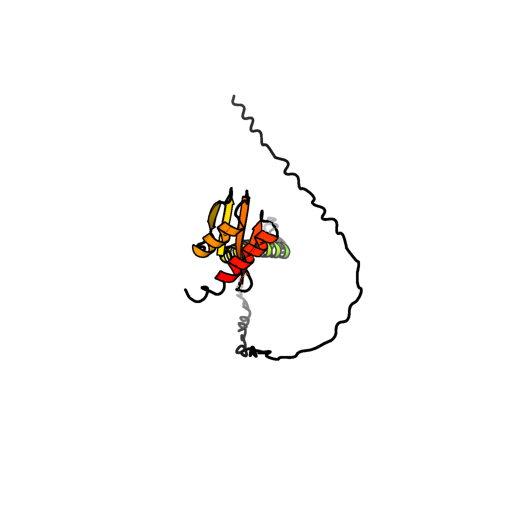 93.00 195 GLY A N 1
ATOM 1449 C CA . GLY A 1 195 ? -2.420 -11.071 10.316 1.00 93.00 195 GLY A CA 1
ATOM 1450 C C . GLY A 1 195 ? -3.435 -12.206 10.467 1.00 93.00 195 GLY A C 1
ATOM 1451 O O . GLY A 1 195 ? -3.221 -13.288 9.928 1.00 93.00 195 GLY A O 1
ATOM 1452 N N . ARG A 1 196 ? -4.586 -11.945 11.101 1.00 92.06 196 ARG A N 1
ATOM 1453 C CA . ARG A 1 196 ? -5.669 -12.928 11.265 1.00 92.06 196 ARG A CA 1
ATOM 1454 C C . ARG A 1 196 ? -6.325 -13.328 9.939 1.00 92.06 196 ARG A C 1
ATOM 1456 O O . ARG A 1 196 ? -6.686 -14.486 9.760 1.00 92.06 196 ARG A O 1
ATOM 1463 N N . PHE A 1 197 ? -6.465 -12.398 8.993 1.00 85.25 197 PHE A N 1
ATOM 1464 C CA . PHE A 1 197 ? -7.115 -12.662 7.699 1.00 85.25 197 PHE A CA 1
ATOM 1465 C C . PHE A 1 197 ? -6.166 -13.258 6.650 1.00 85.25 197 PHE A C 1
ATOM 1467 O O . PHE A 1 197 ? -6.623 -13.805 5.646 1.00 85.25 197 PHE A O 1
ATOM 1474 N N . ALA A 1 198 ? -4.856 -13.201 6.897 1.00 70.25 198 ALA A N 1
ATOM 1475 C CA . ALA A 1 198 ? -3.812 -13.757 6.039 1.00 70.25 198 ALA A CA 1
ATOM 1476 C C . ALA A 1 198 ? -3.951 -15.264 5.797 1.00 70.25 198 ALA A C 1
ATOM 1478 O O . ALA A 1 198 ? -3.782 -15.733 4.674 1.00 70.25 198 ALA A O 1
ATOM 1479 N N . GLY A 1 199 ? -4.250 -16.012 6.863 1.00 64.19 199 GLY A N 1
ATOM 1480 C CA . GLY A 1 199 ? -4.310 -17.474 6.830 1.00 64.19 199 GLY A CA 1
ATOM 1481 C C . GLY A 1 199 ? -5.592 -18.022 6.209 1.00 64.19 199 GLY A C 1
ATOM 1482 O O . GLY A 1 199 ? -5.640 -19.187 5.840 1.00 64.19 199 GLY A O 1
ATOM 1483 N N . ALA A 1 200 ? -6.629 -17.192 6.066 1.00 57.94 200 ALA A N 1
ATOM 1484 C CA . ALA A 1 200 ? -7.970 -17.685 5.783 1.00 57.94 200 ALA A CA 1
ATOM 1485 C C . ALA A 1 200 ? -8.315 -17.813 4.289 1.00 57.94 200 ALA A C 1
ATOM 1487 O O . ALA A 1 200 ? -9.345 -18.411 3.987 1.00 57.94 200 ALA A O 1
ATOM 1488 N N . ARG A 1 201 ? -7.557 -17.222 3.342 1.00 57.12 201 ARG A N 1
ATOM 1489 C CA . ARG A 1 201 ? -8.090 -17.077 1.965 1.00 57.12 201 ARG A CA 1
ATOM 1490 C C . ARG A 1 201 ? -7.126 -16.771 0.808 1.00 57.12 201 ARG A C 1
ATOM 1492 O O . ARG A 1 201 ? -7.558 -16.179 -0.176 1.00 57.12 201 ARG A O 1
ATOM 1499 N N . ILE A 1 202 ? -5.846 -17.145 0.871 1.00 47.59 202 ILE A N 1
ATOM 1500 C CA . ILE A 1 202 ? -4.910 -16.902 -0.253 1.00 47.59 202 ILE A CA 1
ATOM 1501 C C . ILE A 1 202 ? -4.288 -18.214 -0.739 1.00 47.59 202 ILE A C 1
ATOM 1503 O O . ILE A 1 202 ? -3.074 -18.397 -0.748 1.00 47.59 202 ILE A O 1
ATOM 1507 N N . GLY A 1 203 ? -5.152 -19.139 -1.144 1.00 42.41 203 GLY A N 1
ATOM 1508 C CA . GLY A 1 203 ? -4.792 -20.316 -1.922 1.00 42.41 203 GLY A CA 1
ATOM 1509 C C . GLY A 1 203 ? -5.914 -20.603 -2.913 1.00 42.41 203 GLY A C 1
ATOM 1510 O O . GLY A 1 203 ? -6.995 -20.986 -2.487 1.00 42.41 203 GLY A O 1
ATOM 1511 N N . ARG A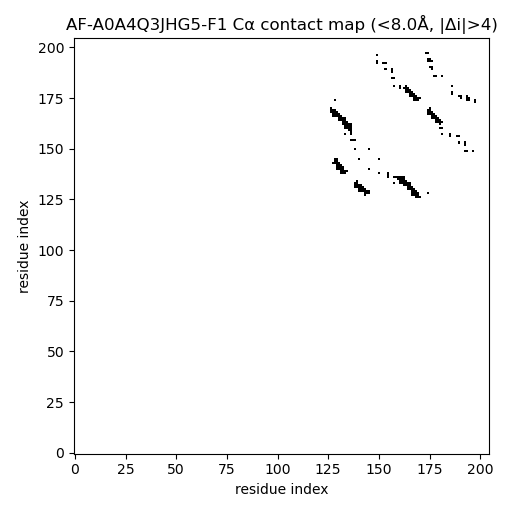 1 204 ? -5.626 -20.432 -4.210 1.00 41.12 204 ARG A N 1
ATOM 1512 C CA . ARG A 1 204 ? -6.465 -20.765 -5.379 1.00 41.12 204 ARG A CA 1
ATOM 1513 C C . ARG A 1 204 ? -7.652 -19.834 -5.664 1.00 41.12 204 ARG A C 1
ATOM 1515 O O . ARG A 1 204 ? -8.764 -20.033 -5.186 1.00 41.12 204 ARG A O 1
ATOM 1522 N N . GLY A 1 205 ? -7.382 -18.856 -6.522 1.00 43.50 205 GLY A N 1
ATOM 1523 C CA . GLY A 1 205 ? -8.259 -18.444 -7.616 1.00 43.50 205 GLY A CA 1
ATOM 1524 C C . GLY A 1 205 ? -7.417 -18.477 -8.880 1.00 43.50 205 GLY A C 1
ATOM 1525 O O . GLY A 1 205 ? -6.260 -18.007 -8.771 1.00 43.50 205 GLY A O 1
#

pLDDT: mean 74.01, std 20.41, range [41.12, 98.5]

Solvent-accessible surface area (backbone atoms only — not comparable to full-atom values): 14047 Å² total; per-residue (Å²): 141,86,87,84,83,82,80,80,82,78,75,83,79,76,82,77,79,79,78,80,76,84,76,83,77,77,87,77,91,81,88,80,93,78,89,84,87,84,91,75,87,78,84,79,78,76,79,78,74,74,74,80,77,82,71,82,85,75,78,80,74,75,77,82,77,81,79,86,76,83,78,84,83,91,82,87,82,91,77,91,83,82,93,71,96,71,93,70,95,70,86,79,81,80,76,71,82,72,87,60,70,64,60,52,52,55,52,51,53,51,51,49,49,67,54,46,52,58,51,53,51,49,53,57,58,68,34,47,56,29,32,38,40,31,51,73,34,40,82,43,78,78,38,67,80,74,54,72,66,58,55,52,60,44,42,67,55,41,54,87,31,61,47,32,40,41,40,34,27,56,54,97,89,39,70,44,71,47,71,46,66,61,54,73,71,41,47,52,52,45,39,55,57,53,52,62,58,51,80,75,75,83,76,88,133

Nearest PDB structures (foldseek):
  5tej-assembly1_B  TM=3.592E-01  e=1.859E+00  Vibrio vulnificus CMCP6